Protein AF-A0A2V4AC67-F1 (afdb_monomer_lite)

pLDDT: mean 79.7, std 16.62, range [30.62, 96.62]

Organism: NCBI:txid588067

Secondary structure (DSSP, 8-state):
----------------TT---SS-SSHHHHHHH----HHHHHHHHHHHHHHHTT-GGG-TTS-PEEESHHHHHHHHHHHHHT--HHHHHHHHHHTT-TTTTHHHH-SS--EEEHHHHHHHHHHHHHHTT---TT---TTTTS-PPPHHHHTTS-TT-TT--HHHHHTTTT-------GGGB-TT--B-HHHHSS-GGGGG--SHHHHHHHHHHHTT-TTHHHHHHHHHHHT--SS-BTTB-HHHHHHHHHHHHHHHTTS-STT-HHHHHHHHHHS-------

Radius of gyration: 28.58 Å; chains: 1; bounding box: 64×51×78 Å

InterPro domains:
  IPR003482 Transcription factor WhiB [MF_01479] (127-253)
  IPR003482 Transcription factor WhiB [PTHR38839] (178-255)
  IPR034768 WhiB-like iron-sulfur binding domain [PF02467] (190-247)
  IPR034768 WhiB-like iron-sulfur binding domain [PS51674] (189-247)

Foldseek 3Di:
DDDDDPDDPPPPQPDPPPFPFPDEQACCSCVPGVGPRPNNVVLVVVLVVCVVVVNNVPRPRDQDWDFCQLLLLLLLQLVQLFDDLVVQQVQLVVVPNVCRCVSNVDPPDRIDGPSSSVSSVVVSVVPLPPHDPPGDSPPPPQPRHHSVLCVVDPSPPPPDDSVVVCVVVVVDPQPQDPVQADPVGFGNQCSRDPCVCLQQCPDVVSLVVVLVSLLPGLCLLVFLLCCLLVVPQGGHTSSDGNVRSVVLSVVLCVVCVPPDPPPDPSSVVVSCVRPNPDDDDD

Structure (mmCIF, N/CA/C/O backbone):
data_AF-A0A2V4AC67-F1
#
_entry.id   AF-A0A2V4AC67-F1
#
loop_
_atom_site.group_PDB
_atom_site.id
_atom_site.type_symbol
_atom_site.label_atom_id
_atom_site.label_alt_id
_atom_site.label_comp_id
_atom_site.label_asym_id
_atom_site.label_entity_id
_atom_site.label_seq_id
_atom_site.pdbx_PDB_ins_code
_atom_site.Cartn_x
_atom_site.Cartn_y
_atom_site.Cartn_z
_atom_site.occupancy
_atom_site.B_iso_or_equiv
_atom_site.auth_seq_id
_atom_site.auth_comp_id
_atom_site.auth_asym_id
_atom_site.auth_atom_id
_atom_site.pdbx_PDB_model_num
ATOM 1 N N . MET A 1 1 ? 15.314 -31.457 -31.762 1.00 34.91 1 MET A N 1
ATOM 2 C CA . MET A 1 1 ? 15.419 -30.616 -32.975 1.00 34.91 1 MET A CA 1
ATOM 3 C C . MET A 1 1 ? 14.463 -29.440 -32.786 1.00 34.91 1 MET A C 1
ATOM 5 O O . MET A 1 1 ? 13.266 -29.661 -32.765 1.00 34.91 1 MET A O 1
ATOM 9 N N . SER A 1 2 ? 14.957 -28.346 -32.195 1.00 34.09 2 SER A N 1
ATOM 10 C CA . SER A 1 2 ? 15.262 -27.062 -32.872 1.00 34.09 2 SER A CA 1
ATOM 11 C C . SER A 1 2 ? 13.982 -26.362 -33.367 1.00 34.09 2 SER A C 1
ATOM 13 O O . SER A 1 2 ? 13.409 -26.790 -34.357 1.00 34.09 2 SER A O 1
ATOM 15 N N . ALA A 1 3 ? 13.336 -25.518 -32.554 1.00 35.59 3 ALA A N 1
ATOM 16 C CA . ALA A 1 3 ? 13.622 -24.098 -32.275 1.00 35.59 3 ALA A CA 1
ATOM 17 C C . ALA A 1 3 ? 13.152 -23.140 -33.389 1.00 35.59 3 ALA A C 1
ATOM 19 O O . ALA A 1 3 ? 13.743 -23.080 -34.460 1.00 35.59 3 ALA A O 1
ATOM 20 N N . ALA A 1 4 ? 12.142 -22.323 -33.077 1.00 32.59 4 ALA A N 1
ATOM 21 C CA . ALA A 1 4 ? 11.875 -21.051 -33.748 1.00 32.59 4 ALA A CA 1
ATOM 22 C C . ALA A 1 4 ? 11.367 -20.043 -32.705 1.00 32.59 4 ALA A C 1
ATOM 24 O O . ALA A 1 4 ? 10.176 -19.778 -32.564 1.00 32.59 4 ALA A O 1
ATOM 25 N N . ALA A 1 5 ? 12.310 -19.527 -31.916 1.00 35.75 5 ALA A N 1
ATOM 26 C CA . ALA A 1 5 ? 12.109 -18.340 -31.102 1.00 35.75 5 ALA A CA 1
ATOM 27 C C . ALA A 1 5 ? 12.049 -17.117 -32.025 1.00 35.75 5 ALA A C 1
ATOM 29 O O . ALA A 1 5 ? 12.947 -16.905 -32.843 1.00 35.75 5 ALA A O 1
ATOM 30 N N . ALA A 1 6 ? 11.005 -16.304 -31.864 1.00 36.28 6 ALA A N 1
ATOM 31 C CA . ALA A 1 6 ? 10.869 -15.003 -32.501 1.00 36.28 6 ALA A CA 1
ATOM 32 C C . ALA A 1 6 ? 12.016 -14.085 -32.046 1.00 36.28 6 ALA A C 1
ATOM 34 O O . ALA A 1 6 ? 11.943 -13.400 -31.026 1.00 36.28 6 ALA A O 1
ATOM 35 N N . THR A 1 7 ? 13.114 -14.108 -32.798 1.00 34.38 7 THR A N 1
ATOM 36 C CA . THR A 1 7 ? 14.203 -13.147 -32.656 1.00 34.38 7 THR A CA 1
ATOM 37 C C . THR A 1 7 ? 13.683 -11.806 -33.137 1.00 34.38 7 THR A C 1
ATOM 39 O O . THR A 1 7 ? 13.429 -11.607 -34.322 1.00 34.38 7 THR A O 1
ATOM 42 N N . GLN A 1 8 ? 13.501 -10.899 -32.181 1.00 41.31 8 GLN A N 1
ATOM 43 C CA . GLN A 1 8 ? 13.316 -9.478 -32.426 1.00 41.31 8 GLN A CA 1
ATOM 44 C C . GLN A 1 8 ? 14.338 -9.022 -33.463 1.00 41.31 8 GLN A C 1
ATOM 46 O O . GLN A 1 8 ? 15.548 -9.148 -33.258 1.00 41.31 8 GLN A O 1
ATOM 51 N N . THR A 1 9 ? 13.842 -8.489 -34.570 1.00 33.09 9 THR A N 1
ATOM 52 C CA . THR A 1 9 ? 14.632 -7.857 -35.615 1.00 33.09 9 THR A CA 1
ATOM 53 C C . THR A 1 9 ? 15.401 -6.693 -34.986 1.00 33.09 9 THR A C 1
ATOM 55 O O . THR A 1 9 ? 14.893 -5.579 -34.867 1.00 33.09 9 THR A O 1
ATOM 58 N N . ARG A 1 10 ? 16.638 -6.941 -34.536 1.00 38.97 10 ARG A N 1
ATOM 59 C CA . ARG A 1 10 ? 17.634 -5.889 -34.328 1.00 38.97 10 ARG A CA 1
ATOM 60 C C . ARG A 1 10 ? 17.825 -5.254 -35.698 1.00 38.97 10 ARG A C 1
ATOM 62 O O . ARG A 1 10 ? 18.535 -5.805 -36.531 1.00 38.97 10 ARG A O 1
ATOM 69 N N . THR A 1 11 ? 17.152 -4.133 -35.946 1.00 41.84 11 THR A N 1
ATOM 70 C CA . THR A 1 11 ? 17.421 -3.270 -37.097 1.00 41.84 11 THR A CA 1
ATOM 71 C C . THR A 1 11 ? 18.922 -3.034 -37.143 1.00 41.84 11 THR A C 1
ATOM 73 O O . THR A 1 11 ? 19.478 -2.401 -36.239 1.00 41.84 11 THR A O 1
ATOM 76 N N . ALA A 1 12 ? 19.572 -3.625 -38.147 1.00 44.59 12 ALA A N 1
ATOM 77 C CA . ALA A 1 12 ? 20.982 -3.440 -38.412 1.00 44.59 12 ALA A CA 1
ATOM 78 C C . ALA A 1 12 ? 21.248 -1.935 -38.454 1.00 44.59 12 ALA A C 1
ATOM 80 O O . ALA A 1 12 ? 20.605 -1.190 -39.193 1.00 44.59 12 ALA A O 1
ATOM 81 N N . SER A 1 13 ? 22.145 -1.488 -37.581 1.00 48.41 13 SER A N 1
ATOM 82 C CA . SER A 1 13 ? 22.623 -0.121 -37.599 1.00 48.41 13 SER A CA 1
ATOM 83 C C . SER A 1 13 ? 23.291 0.116 -38.943 1.00 48.41 13 SER A C 1
ATOM 85 O O . SER A 1 13 ? 24.385 -0.392 -39.169 1.00 48.41 13 SER A O 1
ATOM 87 N N . LEU A 1 14 ? 22.640 0.890 -39.804 1.00 53.72 14 LEU A N 1
ATOM 88 C CA . LEU A 1 14 ? 23.252 1.394 -41.024 1.00 53.72 14 LEU A CA 1
ATOM 89 C C . LEU A 1 14 ? 24.517 2.196 -40.673 1.00 53.72 14 LEU A C 1
ATOM 91 O O . LEU A 1 14 ? 24.654 2.723 -39.562 1.00 53.72 14 LEU A O 1
ATOM 95 N N . ASP A 1 15 ? 25.438 2.179 -41.625 1.00 57.50 15 ASP A N 1
ATOM 96 C CA . ASP A 1 15 ? 26.824 2.635 -41.590 1.00 57.50 15 ASP A CA 1
ATOM 97 C C . ASP A 1 15 ? 27.096 3.865 -40.694 1.00 57.50 15 ASP A C 1
ATOM 99 O O . ASP A 1 15 ? 26.471 4.921 -40.821 1.00 57.50 15 ASP A O 1
ATOM 103 N N . ARG A 1 16 ? 28.037 3.709 -39.751 1.00 60.56 16 ARG A N 1
ATOM 104 C CA . ARG A 1 16 ? 28.432 4.724 -38.752 1.00 60.56 16 ARG A CA 1
ATOM 105 C C . ARG A 1 16 ? 29.783 5.376 -39.063 1.00 60.56 16 ARG A C 1
ATOM 107 O O . ARG A 1 16 ? 30.235 6.192 -38.261 1.00 60.56 16 ARG A O 1
ATOM 114 N N . GLY A 1 17 ? 30.418 5.029 -40.186 1.00 59.72 17 GLY A N 1
ATOM 115 C CA . GLY A 1 17 ? 31.826 5.328 -40.476 1.00 59.72 17 GLY A CA 1
ATOM 116 C C . GLY A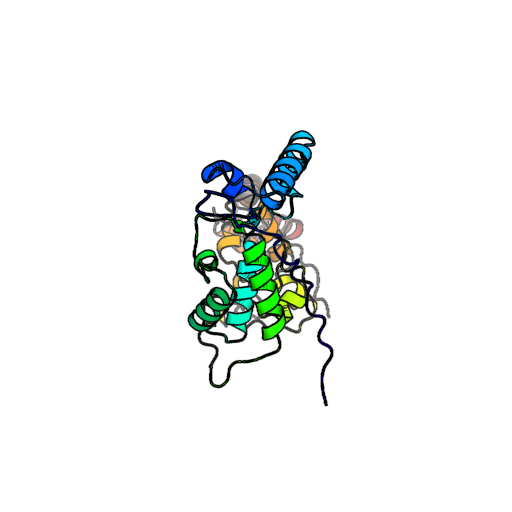 1 17 ? 32.233 6.809 -40.535 1.00 59.72 17 GLY A C 1
ATOM 117 O O . GLY A 1 17 ? 33.424 7.090 -40.547 1.00 59.72 17 GLY A O 1
ATOM 118 N N . GLY A 1 18 ? 31.287 7.757 -40.533 1.00 71.38 18 GLY A N 1
ATOM 119 C CA . GLY A 1 18 ? 31.568 9.196 -40.673 1.00 71.38 18 GLY A CA 1
ATOM 120 C C . GLY A 1 18 ? 31.098 10.104 -39.530 1.00 71.38 18 GLY A C 1
ATOM 121 O O . GLY A 1 18 ? 31.224 11.319 -39.643 1.00 71.38 18 GLY A O 1
ATOM 122 N N . CYS A 1 19 ? 30.525 9.573 -38.443 1.00 78.88 19 CYS A N 1
ATOM 123 C CA . CYS A 1 19 ? 29.973 10.415 -37.373 1.00 78.88 19 CYS A CA 1
ATOM 124 C C . CYS A 1 19 ? 31.011 10.674 -36.260 1.00 78.88 19 CYS A C 1
ATOM 126 O O . CYS A 1 19 ? 31.432 9.717 -35.613 1.00 78.88 19 CYS A O 1
ATOM 128 N N . PRO A 1 20 ? 31.381 11.935 -35.952 1.00 76.19 20 PRO A N 1
ATOM 129 C CA . PRO A 1 20 ? 32.433 12.255 -34.974 1.00 76.19 20 PRO A CA 1
ATOM 130 C C . PRO A 1 20 ? 31.987 12.141 -33.503 1.00 76.19 20 PRO A C 1
ATOM 132 O O . PRO A 1 20 ? 32.759 12.420 -32.583 1.00 76.19 20 PRO A O 1
ATOM 135 N N . ALA A 1 21 ? 30.723 11.794 -33.249 1.00 81.00 21 ALA A N 1
ATOM 136 C CA . ALA A 1 21 ? 30.164 11.766 -31.903 1.00 81.00 21 ALA A CA 1
ATOM 137 C C . ALA A 1 21 ? 30.739 10.622 -31.050 1.00 81.00 21 ALA A C 1
ATOM 139 O O . ALA A 1 21 ? 31.048 9.549 -31.538 1.00 81.00 21 ALA A O 1
ATOM 140 N N . ARG A 1 22 ? 30.826 10.811 -29.727 1.00 79.38 22 ARG A N 1
ATOM 141 C CA . ARG A 1 22 ? 31.230 9.734 -28.790 1.00 79.38 22 ARG A CA 1
ATOM 142 C C . ARG A 1 22 ? 30.086 8.781 -28.423 1.00 79.38 22 ARG A C 1
ATOM 144 O O . ARG A 1 22 ? 30.299 7.752 -27.788 1.00 79.38 22 ARG A O 1
ATOM 151 N N . ARG A 1 23 ? 28.850 9.161 -28.747 1.00 78.19 23 ARG A N 1
ATOM 152 C CA . ARG A 1 23 ? 27.628 8.370 -28.570 1.00 78.19 23 ARG A CA 1
ATOM 153 C C . ARG A 1 23 ? 26.778 8.539 -29.819 1.00 78.19 23 ARG A C 1
ATOM 155 O O . ARG A 1 23 ? 26.721 9.641 -30.353 1.00 78.19 23 ARG A O 1
ATOM 162 N N . HIS A 1 24 ? 26.079 7.483 -30.229 1.00 83.75 24 HIS A N 1
ATOM 163 C CA . HIS A 1 24 ? 25.290 7.466 -31.466 1.00 83.75 24 HIS A CA 1
ATOM 164 C C . HIS A 1 24 ? 23.876 6.915 -31.254 1.00 83.75 24 HIS A C 1
ATOM 166 O O . HIS A 1 24 ? 23.558 6.377 -30.191 1.00 83.75 24 HIS A O 1
ATOM 172 N N . GLY A 1 25 ? 23.021 7.08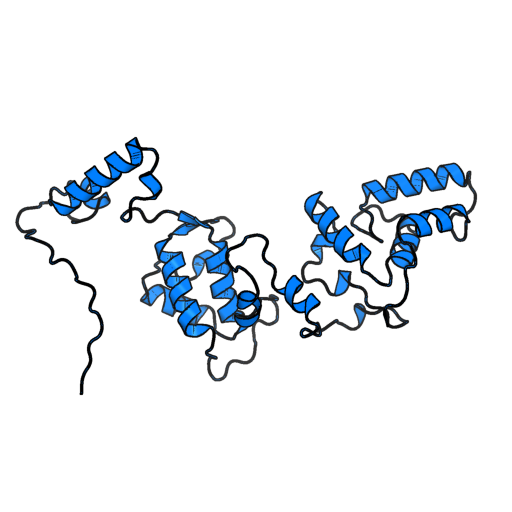9 -32.265 1.00 76.88 25 GLY A N 1
ATOM 173 C CA . GLY A 1 25 ? 21.715 6.429 -32.402 1.00 76.88 25 GLY A CA 1
ATOM 174 C C . GLY A 1 25 ? 20.640 6.710 -31.354 1.00 76.88 25 GLY A C 1
ATOM 175 O O . GLY A 1 25 ? 19.635 6.001 -31.255 1.00 76.88 25 GLY A O 1
ATOM 176 N N . THR A 1 26 ? 20.819 7.760 -30.557 1.00 79.62 26 THR A N 1
ATOM 177 C CA . THR A 1 26 ? 19.854 8.191 -29.539 1.00 79.62 26 THR A CA 1
ATOM 178 C C . THR A 1 26 ? 19.597 9.689 -29.644 1.00 79.62 26 THR A C 1
ATOM 180 O O . THR A 1 26 ? 20.443 10.447 -30.120 1.00 79.62 26 THR A O 1
ATOM 183 N N . ARG A 1 27 ? 18.445 10.150 -29.148 1.00 81.25 27 ARG A N 1
ATOM 184 C CA . ARG A 1 27 ? 18.150 11.587 -29.046 1.00 81.25 27 ARG A CA 1
ATOM 185 C C . ARG A 1 27 ? 19.209 12.323 -28.213 1.00 81.25 27 ARG A C 1
ATOM 187 O O . ARG A 1 27 ? 19.695 13.373 -28.618 1.00 81.25 27 ARG A O 1
ATOM 194 N N . SER A 1 28 ? 19.632 11.743 -27.087 1.00 80.50 28 SER A N 1
ATOM 195 C CA . SER A 1 28 ? 20.699 12.308 -26.246 1.00 80.50 28 SER A CA 1
ATOM 196 C C . SER A 1 28 ? 22.043 12.398 -26.971 1.00 80.50 28 SER A C 1
ATOM 198 O O . SER A 1 28 ? 22.773 13.364 -26.763 1.00 80.50 28 SER A O 1
ATOM 200 N N . ALA A 1 29 ? 22.369 11.432 -27.840 1.00 82.62 29 ALA A N 1
ATOM 201 C CA . ALA A 1 29 ? 23.550 11.503 -28.701 1.00 82.62 29 ALA A CA 1
ATOM 202 C C . ALA A 1 29 ? 23.513 12.731 -29.624 1.00 82.62 29 ALA A C 1
ATOM 204 O O . ALA A 1 29 ? 24.517 13.427 -29.763 1.00 82.62 29 ALA A O 1
ATOM 205 N N . ARG A 1 30 ? 22.352 13.040 -30.211 1.00 86.00 30 ARG A N 1
ATOM 206 C CA . ARG A 1 30 ? 22.185 14.228 -31.055 1.00 86.00 30 ARG A CA 1
ATOM 207 C C . ARG A 1 30 ? 22.293 15.533 -30.264 1.00 86.00 30 ARG A C 1
ATOM 209 O O . ARG A 1 30 ? 23.020 16.426 -30.683 1.00 86.00 30 ARG A O 1
ATOM 216 N N . LEU A 1 31 ? 21.630 15.616 -29.111 1.00 82.75 31 LEU A N 1
ATOM 217 C CA . LEU A 1 31 ? 21.576 16.837 -28.295 1.00 82.75 31 LEU A CA 1
ATOM 218 C C . LEU A 1 31 ? 22.901 17.183 -27.608 1.00 82.75 31 LEU A C 1
ATOM 220 O O . LEU A 1 31 ? 23.278 18.348 -27.561 1.00 82.75 31 LEU A O 1
ATOM 224 N N . HIS A 1 32 ? 23.600 16.188 -27.058 1.00 83.69 32 HIS A N 1
ATOM 225 C CA . HIS A 1 32 ? 24.761 16.434 -26.193 1.00 83.69 32 HIS A CA 1
ATOM 226 C C . HIS A 1 32 ? 26.100 16.068 -26.831 1.00 83.69 32 HIS A C 1
ATOM 228 O O . HIS A 1 32 ? 27.135 16.554 -26.388 1.00 83.69 32 HIS A O 1
ATOM 234 N N . TYR A 1 33 ? 26.097 15.217 -27.860 1.00 83.50 33 TYR A N 1
ATOM 235 C CA . TYR A 1 33 ? 27.321 14.685 -28.466 1.00 83.50 33 TYR A CA 1
ATOM 236 C C . TYR A 1 33 ? 27.435 15.005 -29.960 1.00 83.50 33 TYR A C 1
ATOM 238 O O . TYR A 1 33 ? 28.299 14.441 -30.622 1.00 83.50 33 TYR A O 1
ATOM 246 N N . ARG A 1 34 ? 26.582 15.906 -30.478 1.00 86.94 34 ARG A N 1
ATOM 247 C CA . ARG A 1 34 ? 26.549 16.346 -31.887 1.00 86.94 34 ARG A CA 1
ATOM 248 C C . ARG A 1 34 ? 26.494 15.180 -32.880 1.00 86.94 34 ARG A C 1
ATOM 250 O O . ARG A 1 34 ? 27.116 15.210 -33.932 1.00 86.94 34 ARG A O 1
ATOM 257 N N . CYS A 1 35 ? 25.755 14.127 -32.533 1.00 88.25 35 CYS A N 1
ATOM 258 C CA . CYS A 1 35 ? 25.548 13.005 -33.439 1.00 88.25 35 CYS A CA 1
ATOM 259 C C . CYS A 1 35 ? 24.675 13.418 -34.634 1.00 88.25 35 CYS A C 1
ATOM 261 O O . CYS A 1 35 ? 23.542 13.890 -34.467 1.00 88.25 35 CYS A O 1
ATOM 263 N N . GLU A 1 36 ? 25.197 13.180 -35.834 1.00 86.12 36 GLU A N 1
ATOM 264 C CA . GLU A 1 36 ? 24.535 13.450 -37.116 1.00 86.12 36 GLU A CA 1
ATOM 265 C C . GLU A 1 36 ? 24.079 12.174 -37.832 1.00 86.12 36 GLU A C 1
ATOM 267 O O . GLU A 1 36 ? 23.654 12.217 -38.982 1.00 86.12 36 GLU A O 1
ATOM 272 N N . CYS A 1 37 ? 24.111 11.024 -37.152 1.00 87.44 37 CYS A N 1
ATOM 273 C CA . CYS A 1 37 ? 23.602 9.785 -37.730 1.00 87.44 37 CYS A CA 1
ATOM 274 C C . CYS A 1 37 ? 22.097 9.917 -38.068 1.00 87.44 37 CYS A C 1
ATOM 276 O O . CYS A 1 37 ? 21.344 10.502 -37.273 1.00 87.44 37 CYS A O 1
ATOM 278 N N . PRO A 1 38 ? 21.631 9.347 -39.201 1.00 85.00 38 PRO A N 1
ATOM 279 C CA . PRO A 1 38 ? 20.236 9.452 -39.638 1.00 85.00 38 PRO A CA 1
ATOM 280 C C . PRO A 1 38 ? 19.216 9.003 -38.584 1.00 85.00 38 PRO A C 1
ATOM 282 O O . PRO A 1 38 ? 18.160 9.614 -38.428 1.00 85.00 38 PRO A O 1
ATOM 285 N N . ASP A 1 39 ? 19.553 7.977 -37.805 1.00 81.19 39 ASP A N 1
ATOM 286 C CA . ASP A 1 39 ? 18.735 7.458 -36.711 1.00 81.19 39 ASP A CA 1
ATOM 287 C C . ASP A 1 39 ? 18.597 8.462 -35.551 1.00 81.19 39 ASP A C 1
ATOM 289 O O . ASP A 1 39 ? 17.492 8.722 -35.075 1.00 81.19 39 ASP A O 1
ATOM 293 N N . ALA A 1 40 ? 19.690 9.094 -35.125 1.00 84.12 40 ALA A N 1
ATOM 294 C CA . ALA A 1 40 ? 19.687 10.111 -34.078 1.00 84.12 40 ALA A CA 1
ATOM 295 C C . ALA A 1 40 ? 18.920 11.376 -34.512 1.00 84.12 40 ALA A C 1
ATOM 297 O O . ALA A 1 40 ? 18.197 11.968 -33.704 1.00 84.12 40 ALA A O 1
ATOM 298 N N . ILE A 1 41 ? 19.025 11.759 -35.793 1.00 86.56 41 ILE A N 1
ATOM 299 C CA . ILE A 1 41 ? 18.247 12.852 -36.399 1.00 86.56 41 ILE A CA 1
ATOM 300 C C . ILE A 1 41 ? 16.754 12.517 -36.404 1.00 86.56 41 ILE A C 1
ATOM 302 O O . ILE A 1 41 ? 15.948 13.319 -35.925 1.00 86.56 41 ILE A O 1
ATOM 306 N N . ALA A 1 42 ? 16.380 11.334 -36.898 1.00 86.50 42 ALA A N 1
ATOM 307 C CA . ALA A 1 42 ? 14.989 10.892 -36.962 1.00 86.50 42 ALA A CA 1
ATOM 308 C C . ALA A 1 42 ? 14.333 10.853 -35.572 1.00 86.50 42 ALA A C 1
ATOM 310 O O . ALA A 1 42 ? 13.206 11.328 -35.406 1.00 86.50 42 ALA A O 1
ATOM 311 N N . LYS A 1 43 ? 15.059 10.365 -34.557 1.00 84.81 43 LYS A N 1
ATOM 312 C CA . LYS A 1 43 ? 14.604 10.352 -33.159 1.00 84.81 43 LYS A CA 1
ATOM 313 C C . LYS A 1 43 ? 14.405 11.759 -32.588 1.00 84.81 43 LYS A C 1
ATOM 315 O O . LYS A 1 43 ? 13.377 12.007 -31.966 1.00 84.81 43 LYS A O 1
ATOM 320 N N . SER A 1 44 ? 15.327 12.698 -32.835 1.00 86.75 44 SER A N 1
ATOM 321 C CA . SER A 1 44 ? 15.171 14.099 -32.387 1.00 86.75 44 SER A CA 1
ATOM 322 C C . SER A 1 44 ? 13.967 14.780 -33.039 1.00 86.75 44 SER A C 1
ATOM 324 O O . SER A 1 44 ? 13.146 15.366 -32.342 1.00 86.75 44 SER A O 1
ATOM 326 N N . ARG A 1 45 ? 13.786 14.616 -34.357 1.00 90.94 45 ARG A N 1
ATOM 327 C CA . ARG A 1 45 ? 12.633 15.183 -35.078 1.00 90.94 45 ARG A CA 1
ATOM 328 C C . ARG A 1 45 ? 11.301 14.582 -34.633 1.00 90.94 45 ARG A C 1
ATOM 330 O O . ARG A 1 45 ? 10.281 15.267 -34.626 1.00 90.94 45 ARG A O 1
ATOM 337 N N . ARG A 1 46 ? 11.262 13.283 -34.312 1.00 88.00 46 ARG A N 1
ATOM 338 C CA . ARG A 1 46 ? 10.054 12.646 -33.763 1.00 88.00 46 ARG A CA 1
ATOM 339 C C . ARG A 1 46 ? 9.697 13.252 -32.409 1.00 88.00 46 ARG A C 1
ATOM 341 O O . ARG A 1 46 ? 8.538 13.608 -32.216 1.00 88.00 46 ARG A O 1
ATOM 348 N N . TYR A 1 47 ? 10.689 13.417 -31.540 1.00 83.56 47 TYR A N 1
ATOM 349 C CA . TYR A 1 47 ? 10.511 14.061 -30.247 1.00 83.56 47 TYR A CA 1
ATOM 350 C C . TYR A 1 47 ? 9.958 15.479 -30.382 1.00 83.56 47 TYR A C 1
ATOM 352 O O . TYR A 1 47 ? 8.929 15.789 -29.795 1.00 83.56 47 TYR A O 1
ATOM 360 N N . GLU A 1 48 ? 10.598 16.314 -31.202 1.00 87.44 48 GLU A N 1
ATOM 361 C CA . GLU A 1 48 ? 10.185 17.705 -31.432 1.00 87.44 48 GLU A CA 1
ATOM 362 C C . GLU A 1 48 ? 8.730 17.788 -31.923 1.00 87.44 48 GLU A C 1
ATOM 364 O O . GLU A 1 48 ? 7.955 18.597 -31.420 1.00 87.44 48 GLU A O 1
ATOM 369 N N . ARG A 1 49 ? 8.319 16.891 -32.835 1.00 92.06 49 ARG A N 1
ATOM 370 C CA . ARG A 1 49 ? 6.920 16.795 -33.292 1.00 92.06 49 ARG A CA 1
ATOM 371 C C . ARG A 1 49 ? 5.949 16.390 -32.182 1.00 92.06 49 ARG A C 1
ATOM 373 O O . ARG A 1 49 ? 4.843 16.921 -32.124 1.00 92.06 49 ARG A O 1
ATOM 380 N N . LEU A 1 50 ? 6.320 15.427 -31.339 1.00 83.81 50 LEU A N 1
ATOM 381 C CA . LEU A 1 50 ? 5.467 14.963 -30.243 1.00 83.81 50 LEU A CA 1
ATOM 382 C C . LEU A 1 50 ? 5.335 16.023 -29.148 1.00 83.81 50 LEU A C 1
ATOM 384 O O . LEU A 1 50 ? 4.226 16.254 -28.677 1.00 83.81 50 LEU A O 1
ATOM 388 N N . GLU A 1 51 ? 6.423 16.698 -28.784 1.00 80.75 51 GLU A N 1
ATOM 389 C CA . GLU A 1 51 ? 6.413 17.823 -27.841 1.00 80.75 51 GLU A CA 1
ATOM 390 C C . GLU A 1 51 ? 5.586 19.001 -28.350 1.00 80.75 51 GLU A C 1
ATOM 392 O O . GLU A 1 51 ? 4.743 19.501 -27.612 1.00 80.75 51 GLU A O 1
ATOM 397 N N . ALA A 1 52 ? 5.739 19.393 -29.620 1.00 87.62 52 ALA A N 1
ATOM 398 C CA . ALA A 1 52 ? 4.927 20.455 -30.221 1.00 87.62 52 ALA A CA 1
ATOM 399 C C . ALA A 1 52 ? 3.419 20.140 -30.178 1.00 87.62 52 ALA A C 1
ATOM 401 O O . ALA A 1 52 ? 2.593 21.045 -30.125 1.00 87.62 52 ALA A O 1
ATOM 402 N N . ALA A 1 53 ? 3.058 18.854 -30.156 1.00 90.38 53 ALA A N 1
ATOM 403 C CA . ALA A 1 53 ? 1.686 18.383 -30.003 1.00 90.38 53 ALA A CA 1
ATOM 404 C C . ALA A 1 53 ? 1.264 18.133 -28.536 1.00 90.38 53 ALA A C 1
ATOM 406 O O . ALA A 1 53 ? 0.213 17.535 -28.314 1.00 90.38 53 ALA A O 1
ATOM 407 N N . GLY A 1 54 ? 2.082 18.490 -27.535 1.00 82.06 54 GLY A N 1
ATOM 408 C CA . GLY A 1 54 ? 1.827 18.205 -26.112 1.00 82.06 54 GLY A CA 1
ATOM 409 C C . GLY A 1 54 ? 1.878 16.713 -25.740 1.00 82.06 54 GLY A C 1
ATOM 410 O O . GLY A 1 54 ? 1.455 16.307 -24.658 1.00 82.06 54 GLY A O 1
ATOM 411 N N . ARG A 1 55 ? 2.391 15.866 -26.637 1.00 82.50 55 ARG A N 1
ATOM 412 C CA . ARG A 1 55 ? 2.424 14.397 -26.545 1.00 82.50 55 ARG A CA 1
ATOM 413 C C . ARG A 1 55 ? 3.839 13.840 -26.401 1.00 82.50 55 ARG A C 1
ATOM 415 O O . ARG A 1 55 ? 4.065 12.669 -26.689 1.00 82.50 55 ARG A O 1
ATOM 422 N N . GLY A 1 56 ? 4.794 14.642 -25.932 1.00 72.75 56 GLY A N 1
ATOM 423 C CA . GLY A 1 56 ? 6.188 14.221 -25.742 1.00 72.75 56 GLY A CA 1
ATOM 424 C C . GLY A 1 56 ? 6.350 12.948 -24.901 1.00 72.75 56 GLY A C 1
ATOM 425 O O . GLY A 1 56 ? 7.204 12.116 -25.189 1.00 72.75 56 GLY A O 1
ATOM 426 N N . HIS A 1 57 ? 5.453 12.724 -23.934 1.00 69.62 57 HIS A N 1
ATOM 427 C CA . HIS A 1 57 ? 5.402 11.511 -23.108 1.00 69.62 57 HIS A CA 1
ATOM 428 C C . HIS A 1 57 ? 5.137 10.208 -23.891 1.00 69.62 57 HIS A C 1
ATOM 430 O O . HIS A 1 57 ? 5.415 9.130 -23.368 1.00 69.62 57 HIS A O 1
ATOM 436 N N . LEU A 1 58 ? 4.609 10.293 -25.119 1.00 72.38 58 LEU A N 1
ATOM 437 C CA . LEU A 1 58 ? 4.395 9.152 -26.015 1.00 72.38 58 LEU A CA 1
ATOM 438 C C . LEU A 1 58 ? 5.635 8.806 -26.847 1.00 72.38 58 LEU A C 1
ATOM 440 O O . LEU A 1 58 ? 5.598 7.826 -27.589 1.00 72.38 58 LEU A O 1
ATOM 444 N N . ASP A 1 59 ? 6.720 9.587 -26.770 1.00 74.69 59 ASP A N 1
ATOM 445 C CA . ASP A 1 59 ? 7.944 9.254 -27.493 1.00 74.69 59 ASP A CA 1
ATOM 446 C C . ASP A 1 59 ? 8.565 7.970 -26.908 1.00 74.69 59 ASP A C 1
ATOM 448 O O . ASP A 1 59 ? 8.986 7.969 -25.748 1.00 74.69 59 ASP A O 1
ATOM 452 N N . PRO A 1 60 ? 8.675 6.879 -27.690 1.00 67.44 60 PRO A N 1
ATOM 453 C CA . PRO A 1 60 ? 9.174 5.602 -27.190 1.00 67.44 60 PRO A CA 1
ATOM 454 C C . PRO A 1 60 ? 10.676 5.609 -26.856 1.00 67.44 60 PRO A C 1
ATOM 456 O O . PRO A 1 60 ? 11.144 4.678 -26.206 1.00 67.44 60 PRO A O 1
ATOM 459 N N . ASP A 1 61 ? 11.437 6.629 -27.277 1.00 69.38 61 ASP A N 1
ATOM 460 C CA . ASP A 1 61 ? 12.843 6.813 -26.886 1.00 69.38 61 ASP A CA 1
ATOM 461 C C . ASP A 1 61 ? 13.000 7.637 -25.592 1.00 69.38 61 ASP A C 1
ATOM 463 O O . ASP A 1 61 ? 14.111 7.724 -25.057 1.00 69.38 61 ASP A O 1
ATOM 467 N N . ILE A 1 62 ? 11.926 8.238 -25.062 1.00 67.12 62 ILE A N 1
ATOM 468 C CA . ILE A 1 62 ? 11.950 8.837 -23.726 1.00 67.12 62 ILE A CA 1
ATOM 469 C C . ILE A 1 62 ? 11.518 7.794 -22.713 1.00 67.12 62 ILE A C 1
ATOM 471 O O . ILE A 1 62 ? 10.353 7.412 -22.618 1.00 67.12 62 ILE A O 1
ATOM 475 N N . ASP A 1 63 ? 12.462 7.414 -21.866 1.00 68.50 63 ASP A N 1
ATOM 476 C CA . ASP A 1 63 ? 12.159 6.654 -20.666 1.00 68.50 63 ASP A CA 1
ATOM 477 C C . ASP A 1 63 ? 11.498 7.573 -19.626 1.00 68.50 63 ASP A C 1
ATOM 479 O O . ASP A 1 63 ? 12.157 8.194 -18.783 1.00 68.50 63 ASP A O 1
ATOM 483 N N . HIS A 1 64 ? 10.181 7.747 -19.743 1.00 76.44 64 HIS A N 1
ATOM 484 C CA . HIS A 1 64 ? 9.430 8.600 -18.834 1.00 76.44 64 HIS A CA 1
ATOM 485 C C . HIS A 1 64 ? 9.341 7.972 -17.441 1.00 76.44 64 HIS A C 1
ATOM 487 O O . HIS A 1 64 ? 9.444 6.762 -17.241 1.00 76.44 64 HIS A O 1
ATOM 493 N N . ARG A 1 65 ? 9.167 8.826 -16.431 1.00 82.12 65 ARG A N 1
ATOM 494 C CA . ARG A 1 65 ? 9.121 8.393 -15.035 1.00 82.12 65 ARG A CA 1
ATOM 495 C C . ARG A 1 65 ? 7.693 8.059 -14.611 1.00 82.12 65 ARG A C 1
ATOM 497 O O . ARG A 1 65 ? 6.852 8.956 -14.567 1.00 82.12 65 ARG A O 1
ATOM 504 N N . VAL A 1 66 ? 7.459 6.811 -14.217 1.00 84.88 66 VAL A N 1
ATOM 505 C CA . VAL A 1 66 ? 6.177 6.289 -13.712 1.00 84.88 66 VAL A CA 1
ATOM 506 C C . VAL A 1 66 ? 6.171 6.200 -12.185 1.00 84.88 66 VAL A C 1
ATOM 508 O O . VAL A 1 66 ? 7.223 6.271 -11.543 1.00 84.88 66 VAL A O 1
ATOM 511 N N . ASN A 1 67 ? 4.987 6.075 -11.577 1.00 85.69 67 ASN A N 1
ATOM 512 C CA . ASN A 1 67 ? 4.867 5.868 -10.133 1.00 85.69 67 ASN A CA 1
ATOM 513 C C . ASN A 1 67 ? 5.609 4.583 -9.723 1.00 85.69 67 ASN A C 1
ATOM 515 O O . ASN A 1 67 ? 5.449 3.542 -10.349 1.00 85.69 67 ASN A O 1
ATOM 519 N N . ARG A 1 68 ? 6.430 4.649 -8.668 1.00 91.88 68 ARG A N 1
ATOM 520 C CA . ARG A 1 68 ? 7.198 3.485 -8.198 1.00 91.88 68 ARG A CA 1
ATOM 521 C C . ARG A 1 68 ? 6.367 2.441 -7.453 1.00 91.88 68 ARG A C 1
ATOM 523 O O . ARG A 1 68 ? 6.897 1.375 -7.157 1.00 91.88 68 ARG A O 1
ATOM 530 N N . LEU A 1 69 ? 5.134 2.774 -7.064 1.00 90.31 69 LEU A N 1
ATOM 531 C CA . LEU A 1 69 ? 4.320 1.970 -6.152 1.00 90.31 69 LEU A CA 1
ATOM 532 C C . LEU A 1 69 ? 4.168 0.522 -6.630 1.00 90.31 69 LEU A C 1
ATOM 534 O O . LEU A 1 69 ? 4.448 -0.394 -5.860 1.00 90.31 69 LEU A O 1
ATOM 538 N N . GLY A 1 70 ? 3.832 0.334 -7.905 1.00 90.38 70 GLY A N 1
ATOM 539 C CA . GLY A 1 70 ? 3.723 -0.979 -8.533 1.00 90.38 70 GLY A CA 1
ATOM 540 C C . GLY A 1 70 ? 5.000 -1.807 -8.445 1.00 90.38 70 GLY A C 1
ATOM 541 O O . GLY A 1 70 ? 4.977 -2.963 -8.024 1.00 90.38 70 GLY A O 1
ATOM 542 N N . SER A 1 71 ? 6.145 -1.204 -8.780 1.00 94.81 71 SER A N 1
ATOM 543 C CA . SER A 1 71 ? 7.450 -1.873 -8.697 1.00 94.81 71 SER A CA 1
ATOM 544 C C . SER A 1 71 ? 7.821 -2.227 -7.256 1.00 94.81 71 SER A C 1
ATOM 546 O O . SER A 1 71 ? 8.348 -3.304 -6.995 1.00 94.81 71 SER A O 1
ATOM 548 N N . VAL A 1 72 ? 7.526 -1.334 -6.305 1.00 92.69 72 VAL A N 1
ATOM 549 C CA . VAL A 1 72 ? 7.739 -1.579 -4.872 1.00 92.69 72 VAL A CA 1
ATOM 550 C C . VAL A 1 72 ? 6.898 -2.763 -4.400 1.00 92.69 72 VAL A C 1
ATOM 552 O O . VAL A 1 72 ? 7.435 -3.650 -3.743 1.00 92.69 72 VAL A O 1
ATOM 555 N N . ARG A 1 73 ? 5.604 -2.801 -4.738 1.00 93.00 73 ARG A N 1
ATOM 556 C CA . ARG A 1 73 ? 4.688 -3.880 -4.340 1.00 93.00 73 ARG A CA 1
ATOM 557 C C . ARG A 1 73 ? 5.111 -5.233 -4.911 1.00 93.00 73 ARG A C 1
ATOM 559 O O . ARG A 1 73 ? 5.225 -6.177 -4.141 1.00 93.00 73 ARG A O 1
ATOM 566 N N . ARG A 1 74 ? 5.457 -5.303 -6.201 1.00 95.31 74 ARG A N 1
ATOM 567 C CA . ARG A 1 74 ? 5.943 -6.532 -6.859 1.00 95.31 74 ARG A CA 1
ATOM 568 C C . ARG A 1 74 ? 7.192 -7.107 -6.188 1.00 95.31 74 ARG A C 1
ATOM 570 O O . ARG A 1 74 ? 7.216 -8.281 -5.838 1.00 95.31 74 ARG A O 1
ATOM 577 N N . VAL A 1 75 ? 8.211 -6.279 -5.934 1.00 94.19 75 VAL A N 1
ATOM 578 C CA . VAL A 1 75 ? 9.435 -6.736 -5.243 1.00 94.19 75 VAL A CA 1
ATOM 579 C C . VAL A 1 75 ? 9.123 -7.195 -3.818 1.00 94.19 75 VAL A C 1
ATOM 581 O O . VAL A 1 75 ? 9.597 -8.245 -3.393 1.00 94.19 75 VAL A O 1
ATOM 584 N N . ARG A 1 76 ? 8.286 -6.452 -3.083 1.00 91.88 76 ARG A N 1
ATOM 585 C CA . ARG A 1 76 ? 7.843 -6.853 -1.739 1.00 91.88 76 ARG A CA 1
ATOM 586 C C . ARG A 1 76 ? 7.090 -8.180 -1.743 1.00 91.88 76 ARG A C 1
ATOM 588 O O . ARG A 1 76 ? 7.279 -8.972 -0.826 1.00 91.88 76 ARG A O 1
ATOM 595 N N . ALA A 1 77 ? 6.287 -8.433 -2.770 1.00 91.38 77 ALA A N 1
ATOM 596 C CA . ALA A 1 77 ? 5.542 -9.672 -2.908 1.00 91.38 77 ALA A CA 1
ATOM 597 C C . ALA A 1 77 ? 6.456 -10.880 -3.132 1.00 91.38 77 ALA A C 1
ATOM 599 O O . ALA A 1 77 ? 6.302 -11.898 -2.459 1.00 91.38 77 ALA A O 1
ATOM 600 N N . LEU A 1 78 ? 7.487 -10.746 -3.970 1.00 91.81 78 LEU A N 1
ATOM 601 C CA . LEU A 1 78 ? 8.517 -11.783 -4.103 1.00 91.81 78 LEU A CA 1
ATOM 602 C C . LEU A 1 78 ? 9.247 -12.029 -2.773 1.00 91.81 78 LEU A C 1
ATOM 604 O O . LEU A 1 78 ? 9.473 -13.174 -2.382 1.00 91.81 78 LEU A O 1
ATOM 608 N N . CYS A 1 79 ? 9.542 -10.973 -2.016 1.00 88.38 79 CYS A N 1
ATOM 609 C CA . CYS A 1 79 ? 10.121 -11.124 -0.682 1.00 88.38 79 CYS A CA 1
ATOM 610 C C . CYS A 1 79 ? 9.180 -11.835 0.305 1.00 88.38 79 CYS A C 1
ATOM 612 O O . CYS A 1 79 ? 9.641 -12.637 1.117 1.00 88.38 79 CYS A O 1
ATOM 614 N N . ALA A 1 80 ? 7.868 -11.584 0.231 1.00 85.19 80 ALA A N 1
ATOM 615 C CA . ALA A 1 80 ? 6.865 -12.290 1.029 1.00 85.19 80 ALA A CA 1
ATOM 616 C C . ALA A 1 80 ? 6.780 -13.785 0.665 1.00 85.19 80 ALA A C 1
ATOM 618 O O . ALA A 1 80 ? 6.550 -14.623 1.542 1.00 85.19 80 ALA A O 1
ATOM 619 N N . LEU A 1 81 ? 7.028 -14.124 -0.606 1.00 84.31 81 LEU A N 1
ATOM 620 C CA . LEU A 1 81 ? 7.112 -15.500 -1.103 1.00 84.31 81 LEU A CA 1
ATOM 621 C C . LEU A 1 81 ? 8.398 -16.224 -0.658 1.00 84.31 81 LEU A C 1
ATOM 623 O O . LEU A 1 81 ? 8.410 -17.452 -0.575 1.00 84.31 81 LEU A O 1
ATOM 627 N N . GLY A 1 82 ? 9.447 -15.472 -0.307 1.00 84.50 82 GLY A N 1
ATOM 628 C CA . GLY A 1 82 ? 10.683 -15.986 0.292 1.00 84.50 82 GLY A CA 1
ATOM 629 C C . GLY A 1 82 ? 11.975 -15.554 -0.400 1.00 84.50 82 GLY A C 1
ATOM 630 O O . GLY A 1 82 ? 13.045 -15.941 0.064 1.00 84.50 82 GLY A O 1
ATOM 631 N N . PHE A 1 83 ? 11.912 -14.765 -1.475 1.00 87.69 83 PHE A N 1
ATOM 632 C CA . PHE A 1 83 ? 13.111 -14.303 -2.176 1.00 87.69 83 PHE A CA 1
ATOM 633 C C . PHE A 1 83 ? 13.872 -13.252 -1.347 1.00 87.69 83 PHE A C 1
ATOM 635 O O . PHE A 1 83 ? 13.284 -12.246 -0.940 1.00 87.69 83 PHE A O 1
ATOM 642 N N . PRO A 1 84 ? 15.172 -13.437 -1.066 1.00 87.81 84 PRO A N 1
ATOM 643 C CA . PRO A 1 84 ? 15.956 -12.437 -0.359 1.00 87.81 84 PRO A CA 1
ATOM 644 C C . PRO A 1 84 ? 16.180 -11.200 -1.238 1.00 87.81 84 PRO A C 1
ATOM 646 O O . PRO A 1 84 ? 16.476 -11.297 -2.427 1.00 87.81 84 PRO A O 1
ATOM 649 N N . VAL A 1 85 ? 16.110 -10.011 -0.632 1.00 89.00 85 VAL A N 1
ATOM 650 C CA . VAL A 1 85 ? 16.268 -8.736 -1.358 1.00 89.00 85 VAL A CA 1
ATOM 651 C C . VAL A 1 85 ? 17.599 -8.657 -2.111 1.00 89.00 85 VAL A C 1
ATOM 653 O O . VAL A 1 85 ? 17.644 -8.107 -3.206 1.00 89.00 85 VAL A O 1
ATOM 656 N N . ALA A 1 86 ? 18.675 -9.204 -1.540 1.00 90.12 86 ALA A N 1
ATOM 657 C CA . ALA A 1 86 ? 19.991 -9.207 -2.172 1.00 90.12 86 ALA A CA 1
ATOM 658 C C . ALA A 1 86 ? 20.001 -9.987 -3.498 1.00 90.12 86 ALA A C 1
ATOM 660 O O . ALA A 1 86 ? 20.606 -9.537 -4.463 1.00 90.12 86 ALA A O 1
ATOM 661 N N . GLU A 1 87 ? 19.290 -11.114 -3.569 1.00 91.69 87 GLU A N 1
ATOM 662 C CA . GLU A 1 87 ? 19.172 -11.911 -4.794 1.00 91.69 87 GLU A CA 1
ATOM 663 C C . GLU A 1 87 ? 18.353 -11.166 -5.852 1.00 91.69 87 GLU A C 1
ATOM 665 O O . GLU A 1 87 ? 18.780 -11.048 -6.999 1.00 91.69 87 GLU A O 1
ATOM 670 N N . LEU A 1 88 ? 17.232 -10.558 -5.449 1.00 93.81 88 LEU A N 1
ATOM 671 C CA . LEU A 1 88 ? 16.427 -9.725 -6.345 1.00 93.81 88 LEU A CA 1
ATOM 672 C C . LEU A 1 88 ? 17.203 -8.496 -6.851 1.00 93.81 88 LEU A C 1
ATOM 674 O O . LEU A 1 88 ? 17.017 -8.085 -7.995 1.00 93.81 88 LEU A O 1
ATOM 678 N N . ASP A 1 89 ? 18.082 -7.905 -6.035 1.00 95.00 89 ASP A N 1
ATOM 679 C CA . ASP A 1 89 ? 18.960 -6.805 -6.457 1.00 95.00 89 ASP A CA 1
ATOM 680 C C . ASP A 1 89 ? 19.934 -7.240 -7.552 1.00 95.00 89 ASP A C 1
ATOM 682 O O . ASP A 1 89 ? 20.068 -6.534 -8.554 1.00 95.00 89 ASP A O 1
ATOM 686 N N . VAL A 1 90 ? 20.560 -8.409 -7.395 1.00 94.94 90 VAL A N 1
ATOM 687 C CA . VAL A 1 90 ? 21.450 -8.990 -8.410 1.00 94.94 90 VAL A CA 1
ATOM 688 C C . VAL A 1 90 ? 20.683 -9.248 -9.706 1.00 94.94 90 VAL A C 1
ATOM 690 O O . VAL A 1 90 ? 21.063 -8.703 -10.743 1.00 94.94 90 VAL A O 1
ATOM 693 N N . MET A 1 91 ? 19.551 -9.957 -9.641 1.00 95.62 91 MET A N 1
ATOM 694 C CA . MET A 1 91 ? 18.722 -10.262 -10.816 1.00 95.62 91 MET A CA 1
ATOM 695 C C . MET A 1 91 ? 18.288 -8.993 -11.563 1.00 95.62 91 MET A C 1
ATOM 697 O O . MET A 1 91 ? 18.392 -8.906 -12.786 1.00 95.62 91 MET A O 1
ATOM 701 N N . LEU A 1 92 ? 17.837 -7.959 -10.845 1.00 96.62 92 LEU A N 1
ATOM 702 C CA . LEU A 1 92 ? 17.428 -6.698 -11.470 1.00 96.62 92 LEU A CA 1
ATOM 703 C C . LEU A 1 92 ? 18.601 -5.971 -12.140 1.00 96.62 92 LEU A C 1
ATOM 705 O O . LEU A 1 92 ? 18.423 -5.383 -13.210 1.00 96.62 92 LEU A O 1
ATOM 709 N N . ARG A 1 93 ? 19.795 -5.994 -11.537 1.00 95.00 93 ARG A N 1
ATOM 710 C CA . ARG A 1 93 ? 20.998 -5.394 -12.133 1.00 95.00 93 ARG A CA 1
ATOM 711 C C . ARG A 1 93 ? 21.430 -6.124 -13.398 1.00 95.00 93 ARG A C 1
ATOM 713 O O . ARG A 1 93 ? 21.752 -5.453 -14.377 1.00 95.00 93 ARG A O 1
ATOM 720 N N . GLU A 1 94 ? 21.391 -7.454 -13.396 1.00 94.81 94 GLU A N 1
ATOM 721 C CA . GLU A 1 94 ? 21.686 -8.290 -14.568 1.00 94.81 94 GLU A CA 1
ATOM 722 C C . GLU A 1 94 ? 20.703 -8.027 -15.715 1.00 94.81 94 GLU A C 1
ATOM 724 O O . GLU A 1 94 ? 21.106 -7.924 -16.873 1.00 94.81 94 GLU A O 1
ATOM 729 N N . LEU A 1 95 ? 19.430 -7.783 -15.392 1.00 92.94 95 LEU A N 1
ATOM 730 C CA . LEU A 1 95 ? 18.401 -7.365 -16.349 1.00 92.94 95 LEU A CA 1
ATOM 731 C C . LEU A 1 95 ? 18.500 -5.879 -16.764 1.00 92.94 95 LEU A C 1
ATOM 733 O O . LEU A 1 95 ? 17.636 -5.367 -17.479 1.00 92.94 95 LEU A O 1
ATOM 737 N N . GLY A 1 96 ? 19.547 -5.162 -16.342 1.00 88.38 96 GLY A N 1
ATOM 738 C CA . GLY A 1 96 ? 19.859 -3.803 -16.793 1.00 88.38 96 GLY A CA 1
ATOM 739 C C . GLY A 1 96 ? 19.318 -2.668 -15.915 1.00 88.38 96 GLY A C 1
ATOM 740 O O . GLY A 1 96 ? 19.493 -1.491 -16.254 1.00 88.38 96 GLY A O 1
ATOM 741 N N . VAL A 1 97 ? 18.710 -2.963 -14.761 1.00 91.81 97 VAL A N 1
ATOM 742 C CA . VAL A 1 97 ? 18.278 -1.940 -13.796 1.00 91.81 97 VAL A CA 1
ATOM 743 C C . VAL A 1 97 ? 19.479 -1.470 -12.976 1.00 91.81 97 VAL A C 1
ATOM 745 O O . VAL A 1 97 ? 19.810 -2.018 -11.929 1.00 91.81 97 VAL A O 1
ATOM 748 N N . LYS A 1 98 ? 20.121 -0.383 -13.416 1.00 87.06 98 LYS A N 1
ATOM 749 C CA . LYS A 1 98 ? 21.332 0.166 -12.765 1.00 87.06 98 LYS A CA 1
ATOM 750 C C . LYS A 1 98 ? 21.159 0.494 -11.280 1.00 87.06 98 LYS A C 1
ATOM 752 O O . LYS A 1 98 ? 22.115 0.414 -10.514 1.00 87.06 98 LYS A O 1
ATOM 757 N N . SER A 1 99 ? 19.957 0.904 -10.878 1.00 86.50 99 SER A N 1
ATOM 758 C CA . SER A 1 99 ? 19.650 1.223 -9.482 1.00 86.50 99 SER A CA 1
ATOM 759 C C . SER A 1 99 ? 19.336 -0.001 -8.622 1.00 86.50 99 SER A C 1
ATOM 761 O O . SER A 1 99 ? 19.125 0.181 -7.423 1.00 86.50 99 SER A O 1
ATOM 763 N N . GLY A 1 100 ? 19.237 -1.196 -9.215 1.00 92.00 100 GLY A N 1
ATOM 764 C CA . GLY A 1 100 ? 18.757 -2.401 -8.544 1.00 92.00 100 GLY A CA 1
ATOM 765 C C . GLY A 1 100 ? 17.461 -2.140 -7.770 1.00 92.00 100 GLY A C 1
ATOM 766 O O . GLY A 1 100 ? 16.570 -1.440 -8.266 1.00 92.00 100 GLY A O 1
ATOM 767 N N . VAL A 1 101 ? 17.394 -2.602 -6.520 1.00 91.88 101 VAL A N 1
ATOM 768 C CA . VAL A 1 101 ? 16.244 -2.412 -5.611 1.00 91.88 101 VAL A CA 1
ATOM 769 C C . VAL A 1 101 ? 16.251 -1.082 -4.853 1.00 91.88 101 VAL A C 1
ATOM 771 O O . VAL A 1 101 ? 15.417 -0.876 -3.976 1.00 91.88 101 VAL A O 1
ATOM 774 N N . HIS A 1 102 ? 17.136 -0.124 -5.151 1.00 88.81 102 HIS A N 1
ATOM 775 C CA . HIS A 1 102 ? 17.227 1.128 -4.377 1.00 88.81 102 HIS A CA 1
ATOM 776 C C . HIS A 1 102 ? 15.890 1.902 -4.306 1.00 88.81 102 HIS A C 1
ATOM 778 O O . HIS A 1 102 ? 15.615 2.631 -3.345 1.00 88.81 102 HIS A O 1
ATOM 784 N N . PHE A 1 103 ? 15.015 1.743 -5.307 1.00 89.00 103 PHE A N 1
ATOM 785 C CA . PHE A 1 103 ? 13.671 2.333 -5.310 1.00 89.00 103 PHE A CA 1
ATOM 786 C C . PHE A 1 103 ? 12.746 1.785 -4.206 1.00 89.00 103 PHE A C 1
ATOM 788 O O . PHE A 1 103 ? 11.773 2.457 -3.859 1.00 89.00 103 PHE A O 1
ATOM 795 N N . LEU A 1 104 ? 13.046 0.614 -3.634 1.00 86.62 104 LEU A N 1
ATOM 796 C CA . LEU A 1 104 ? 12.317 0.001 -2.522 1.00 86.62 104 LEU A CA 1
ATOM 797 C C . LEU A 1 104 ? 12.432 0.850 -1.249 1.00 86.62 104 LEU A C 1
ATOM 799 O O . LEU A 1 104 ? 11.427 1.153 -0.605 1.00 86.62 104 LEU A O 1
ATOM 803 N N . TYR A 1 105 ? 13.646 1.313 -0.947 1.00 83.56 105 TYR A N 1
ATOM 804 C CA . TYR A 1 105 ? 13.989 1.999 0.306 1.00 83.56 105 TYR A CA 1
ATOM 805 C C . TYR A 1 105 ? 13.965 3.527 0.215 1.00 83.56 105 TYR A C 1
ATOM 807 O O . TYR A 1 105 ? 13.974 4.230 1.225 1.00 83.56 105 TYR A O 1
ATOM 815 N N . SER A 1 106 ? 13.914 4.070 -1.001 1.00 80.19 106 SER A N 1
ATOM 816 C CA . SER A 1 106 ? 13.968 5.514 -1.225 1.00 80.19 106 SER A CA 1
ATOM 817 C C . SER A 1 106 ? 12.720 6.227 -0.682 1.00 80.19 106 SER A C 1
ATOM 819 O O . SER A 1 106 ? 11.663 6.186 -1.311 1.00 80.19 106 SER A O 1
ATOM 821 N N . ARG A 1 107 ? 12.841 6.955 0.439 1.00 72.06 107 ARG A N 1
ATOM 822 C CA . ARG A 1 107 ? 11.737 7.763 1.003 1.00 72.06 107 ARG A CA 1
ATOM 823 C C . ARG A 1 107 ? 11.370 8.984 0.143 1.00 72.06 107 ARG A C 1
ATOM 825 O O . ARG A 1 107 ? 10.194 9.311 0.035 1.00 72.06 107 ARG A O 1
ATOM 832 N N . GLY A 1 108 ? 12.344 9.607 -0.529 1.00 69.31 108 GLY A N 1
ATOM 833 C CA . GLY A 1 108 ? 12.123 10.815 -1.345 1.00 69.31 108 GLY A CA 1
ATOM 834 C C . GLY A 1 108 ? 11.815 10.575 -2.830 1.00 69.31 108 GLY A C 1
ATOM 835 O O . GLY A 1 108 ? 11.229 11.427 -3.493 1.00 69.31 108 GLY A O 1
ATOM 836 N N . ARG A 1 109 ? 12.175 9.413 -3.391 1.00 75.19 109 ARG A N 1
ATOM 837 C CA . ARG A 1 109 ? 11.967 9.140 -4.824 1.00 75.19 109 ARG A CA 1
ATOM 838 C C . ARG A 1 109 ? 10.603 8.499 -5.026 1.00 75.19 109 ARG A C 1
ATOM 840 O O . ARG A 1 109 ? 10.435 7.332 -4.716 1.00 75.19 109 ARG A O 1
ATOM 847 N N . ARG A 1 110 ? 9.623 9.237 -5.554 1.00 82.12 110 ARG A N 1
ATOM 848 C CA . ARG A 1 110 ? 8.263 8.714 -5.822 1.00 82.12 110 ARG A CA 1
ATOM 849 C C . ARG A 1 110 ? 8.089 8.075 -7.203 1.00 82.12 110 ARG A C 1
ATOM 851 O O . ARG A 1 110 ? 7.038 7.507 -7.482 1.00 82.12 110 ARG A O 1
ATOM 858 N N . ARG A 1 111 ? 9.103 8.161 -8.067 1.00 87.25 111 ARG A N 1
ATOM 859 C CA . ARG A 1 111 ? 9.027 7.673 -9.446 1.00 87.25 111 ARG A CA 1
ATOM 860 C C . ARG A 1 111 ? 10.258 6.871 -9.858 1.00 87.25 111 ARG A C 1
ATOM 862 O O . ARG A 1 111 ? 11.374 7.214 -9.460 1.00 87.25 111 ARG A O 1
ATOM 869 N N . VAL A 1 112 ? 10.041 5.860 -10.690 1.00 89.88 112 VAL A N 1
ATOM 870 C CA . VAL A 1 112 ? 11.074 5.059 -11.370 1.00 89.88 112 VAL A CA 1
ATOM 871 C C . VAL A 1 112 ? 10.983 5.275 -12.874 1.00 89.88 112 VAL A C 1
ATOM 873 O O . VAL A 1 112 ? 9.985 5.791 -13.368 1.00 89.88 112 VAL A O 1
ATOM 876 N N . TYR A 1 113 ? 12.035 4.912 -13.595 1.00 88.94 113 TYR A N 1
ATOM 877 C CA . TYR A 1 113 ? 11.985 4.843 -15.050 1.00 88.94 113 TYR A CA 1
ATOM 878 C C . TYR A 1 113 ? 10.965 3.789 -15.503 1.00 88.94 113 TYR A C 1
ATOM 880 O O . TYR A 1 113 ? 10.840 2.743 -14.861 1.00 88.94 113 TYR A O 1
ATOM 888 N N . GLN A 1 114 ? 10.237 4.047 -16.590 1.00 87.19 114 GLN A N 1
ATOM 889 C CA . GLN A 1 114 ? 9.286 3.089 -17.153 1.00 87.19 114 GLN A CA 1
ATOM 890 C C . GLN A 1 114 ? 9.992 1.784 -17.541 1.00 87.19 114 GLN A C 1
ATOM 892 O O . GLN A 1 114 ? 9.459 0.704 -17.296 1.00 87.19 114 GLN A O 1
ATOM 897 N N . SER A 1 115 ? 11.214 1.869 -18.072 1.00 88.06 115 SER A N 1
ATOM 898 C CA . SER A 1 115 ? 12.056 0.697 -18.346 1.00 88.06 115 SER A CA 1
ATOM 899 C C . SER A 1 115 ? 12.284 -0.160 -17.096 1.00 88.06 115 SER A C 1
ATOM 901 O O . SER A 1 115 ? 12.140 -1.379 -17.143 1.00 88.06 115 SER A O 1
ATOM 903 N N . THR A 1 116 ? 12.556 0.475 -15.951 1.00 92.44 116 THR A N 1
ATOM 904 C CA . THR A 1 116 ? 12.724 -0.210 -14.663 1.00 92.44 116 THR A CA 1
ATOM 905 C C . THR A 1 116 ? 11.432 -0.889 -14.235 1.00 92.44 116 THR A C 1
ATOM 907 O O . THR A 1 116 ? 11.464 -2.050 -13.841 1.00 92.44 116 THR A O 1
ATOM 910 N N . ALA A 1 117 ? 10.294 -0.198 -14.343 1.00 92.50 117 ALA A N 1
ATOM 911 C CA . ALA A 1 117 ? 9.001 -0.781 -14.000 1.00 92.50 117 ALA A CA 1
ATOM 912 C C . ALA A 1 117 ? 8.685 -2.021 -14.854 1.00 92.50 117 ALA A C 1
ATOM 914 O O . ALA A 1 117 ? 8.254 -3.028 -14.302 1.00 92.50 117 ALA A O 1
ATOM 915 N N . ARG A 1 118 ? 8.982 -1.982 -16.163 1.00 92.94 118 ARG A N 1
ATOM 916 C CA . ARG A 1 118 ? 8.820 -3.130 -17.073 1.00 92.94 118 ARG A CA 1
ATOM 917 C C . ARG A 1 118 ? 9.705 -4.313 -16.689 1.00 92.94 118 ARG A C 1
ATOM 919 O O . ARG A 1 118 ? 9.226 -5.437 -16.665 1.00 92.94 118 ARG A O 1
ATOM 926 N N . VAL A 1 119 ? 10.979 -4.076 -16.372 1.00 95.62 119 VAL A N 1
ATOM 927 C CA . VAL A 1 119 ? 11.893 -5.156 -15.959 1.00 95.62 119 VAL A CA 1
ATOM 928 C C . VAL A 1 119 ? 11.436 -5.797 -14.647 1.00 95.62 119 VAL A C 1
ATOM 930 O O . VAL A 1 119 ? 11.440 -7.019 -14.526 1.00 95.62 119 VAL A O 1
ATOM 933 N N . VAL A 1 120 ? 10.999 -4.985 -13.681 1.00 96.50 120 VAL A N 1
ATOM 934 C CA . VAL A 1 120 ? 10.450 -5.487 -12.413 1.00 96.50 120 VAL A CA 1
ATOM 935 C C . VAL A 1 120 ? 9.187 -6.316 -12.644 1.00 96.50 120 VAL A C 1
ATOM 937 O O . VAL A 1 120 ? 9.025 -7.345 -11.996 1.00 96.50 120 VAL A O 1
ATOM 940 N N . ASP A 1 121 ? 8.309 -5.889 -13.553 1.00 95.00 121 ASP A N 1
ATOM 941 C CA . ASP A 1 121 ? 7.113 -6.651 -13.914 1.00 95.00 121 ASP A CA 1
ATOM 942 C C . ASP A 1 121 ? 7.473 -8.010 -14.525 1.00 95.00 121 ASP A C 1
ATOM 944 O O . ASP A 1 121 ? 7.012 -9.033 -14.033 1.00 95.00 121 ASP A O 1
ATOM 948 N N . VAL A 1 122 ? 8.390 -8.052 -15.496 1.00 95.06 122 VAL A N 1
ATOM 949 C CA . VAL A 1 122 ? 8.862 -9.316 -16.092 1.00 95.06 122 VAL A CA 1
ATOM 950 C C . VAL A 1 122 ? 9.432 -10.263 -15.031 1.00 95.06 122 VAL A C 1
ATOM 952 O O . VAL A 1 122 ? 9.038 -11.428 -14.983 1.00 95.06 122 VAL A O 1
ATOM 955 N N . LEU A 1 123 ? 10.312 -9.767 -14.154 1.00 96.12 123 LEU A N 1
ATOM 956 C CA . LEU A 1 123 ? 10.896 -10.574 -13.079 1.00 96.12 123 LEU A CA 1
ATOM 957 C C . LEU A 1 123 ? 9.819 -11.091 -12.110 1.00 96.12 123 LEU A C 1
ATOM 959 O O . LEU A 1 123 ? 9.840 -12.254 -11.716 1.00 96.12 123 LEU A O 1
ATOM 963 N N . TYR A 1 124 ? 8.850 -10.244 -11.753 1.00 95.75 124 TYR A N 1
ATOM 964 C CA . TYR A 1 124 ? 7.715 -10.633 -10.918 1.00 95.75 124 TYR A CA 1
ATOM 965 C C . TYR A 1 124 ? 6.897 -11.754 -11.558 1.00 95.75 124 TYR A C 1
ATOM 967 O O . TYR A 1 124 ? 6.650 -12.771 -10.914 1.00 95.75 124 TYR A O 1
ATOM 975 N N . GLN A 1 125 ? 6.540 -11.616 -12.836 1.00 94.19 125 GLN A N 1
ATOM 976 C CA . GLN A 1 125 ? 5.756 -12.627 -13.540 1.00 94.19 125 GLN A CA 1
ATOM 977 C C . GLN A 1 125 ? 6.485 -13.976 -13.611 1.00 94.19 125 GLN A C 1
ATOM 979 O O . GLN A 1 125 ? 5.838 -15.015 -13.505 1.00 94.19 125 GLN A O 1
ATOM 984 N N . GLN A 1 126 ? 7.814 -13.974 -13.740 1.00 94.31 126 GLN A N 1
ATOM 985 C CA . GLN A 1 126 ? 8.627 -15.194 -13.751 1.00 94.31 126 GLN A CA 1
ATOM 986 C C . GLN A 1 126 ? 8.679 -15.895 -12.388 1.00 94.31 126 GLN A C 1
ATOM 988 O O . GLN A 1 126 ? 8.686 -17.124 -12.328 1.00 94.31 126 GLN A O 1
ATOM 993 N N . LEU A 1 127 ? 8.729 -15.127 -11.297 1.00 93.44 127 LEU A N 1
ATOM 994 C CA . LEU A 1 127 ? 8.992 -15.660 -9.959 1.00 93.44 127 LEU A CA 1
ATOM 995 C C . LEU A 1 127 ? 7.739 -15.851 -9.093 1.00 93.44 127 LEU A C 1
ATOM 997 O O . LEU A 1 127 ? 7.798 -16.552 -8.088 1.00 93.44 127 LEU A O 1
ATOM 1001 N N . ARG A 1 128 ? 6.590 -15.270 -9.459 1.00 90.44 128 ARG A N 1
ATOM 1002 C CA . ARG A 1 128 ? 5.394 -15.245 -8.594 1.00 90.44 128 ARG A CA 1
ATOM 1003 C C . ARG A 1 128 ? 4.828 -16.616 -8.203 1.00 90.44 128 ARG A C 1
ATOM 1005 O O . ARG A 1 128 ? 4.172 -16.716 -7.173 1.00 90.44 128 ARG A O 1
ATOM 1012 N N . HIS A 1 129 ? 5.114 -17.665 -8.975 1.00 86.88 129 HIS A N 1
ATOM 1013 C CA . HIS A 1 129 ? 4.680 -19.040 -8.690 1.00 86.88 129 HIS A CA 1
ATOM 1014 C C . HIS A 1 129 ? 5.834 -19.976 -8.294 1.00 86.88 129 HIS A C 1
ATOM 1016 O O . HIS A 1 129 ? 5.637 -21.185 -8.175 1.00 86.88 129 HIS A O 1
ATOM 1022 N N . THR A 1 130 ? 7.043 -19.447 -8.088 1.00 86.25 130 THR A N 1
ATOM 1023 C CA . THR A 1 130 ? 8.224 -20.234 -7.712 1.00 86.25 130 THR A CA 1
ATOM 1024 C C . THR A 1 130 ? 8.667 -19.897 -6.293 1.00 86.25 130 THR A C 1
ATOM 1026 O O . THR A 1 130 ? 8.487 -18.784 -5.809 1.00 86.25 130 THR A O 1
ATOM 1029 N N . ARG A 1 131 ? 9.221 -20.879 -5.574 1.00 76.88 131 ARG A N 1
ATOM 1030 C CA . ARG A 1 131 ? 9.724 -20.676 -4.208 1.00 76.88 131 ARG A CA 1
ATOM 1031 C C . ARG A 1 131 ? 11.213 -21.003 -4.139 1.00 76.88 131 ARG A C 1
ATOM 1033 O O . ARG A 1 131 ? 11.600 -22.065 -4.629 1.00 76.88 131 ARG A O 1
ATOM 1040 N N . PRO A 1 132 ? 12.037 -20.151 -3.507 1.00 79.56 132 PRO A N 1
ATOM 1041 C CA . PRO A 1 132 ? 13.446 -20.454 -3.309 1.00 79.56 132 PRO A CA 1
ATOM 1042 C C . PRO A 1 132 ? 13.613 -21.594 -2.295 1.00 79.56 132 PRO A C 1
ATOM 1044 O O . PRO A 1 132 ? 12.917 -21.662 -1.276 1.00 79.56 132 PRO A O 1
ATOM 1047 N N . ALA A 1 133 ? 14.540 -22.509 -2.574 1.00 67.69 133 ALA A N 1
ATOM 1048 C CA . ALA A 1 133 ? 14.809 -23.655 -1.713 1.00 67.69 133 ALA A CA 1
ATOM 1049 C C . ALA A 1 133 ? 15.444 -23.217 -0.378 1.00 67.69 133 ALA A C 1
ATOM 1051 O O . ALA A 1 133 ? 16.324 -22.362 -0.340 1.00 67.69 133 ALA A O 1
ATOM 1052 N N . GLY A 1 134 ? 15.016 -23.824 0.734 1.00 62.28 134 GLY A N 1
ATOM 1053 C CA . GLY A 1 134 ? 15.691 -23.685 2.033 1.00 62.28 134 GLY A CA 1
ATOM 1054 C C . GLY A 1 134 ? 15.434 -22.387 2.814 1.00 62.28 134 GLY A C 1
ATOM 1055 O O . GLY A 1 134 ? 15.962 -22.238 3.918 1.00 62.28 134 GLY A O 1
ATOM 1056 N N . VAL A 1 135 ? 14.600 -21.464 2.324 1.00 56.56 135 VAL A N 1
ATOM 1057 C CA . VAL A 1 135 ? 14.332 -20.193 3.019 1.00 56.56 135 VAL A CA 1
ATOM 1058 C C . VAL A 1 135 ? 13.099 -20.304 3.927 1.00 56.56 135 VAL A C 1
ATOM 1060 O O . VAL A 1 135 ? 11.958 -20.342 3.471 1.00 56.56 135 VAL A O 1
ATOM 1063 N N . ARG A 1 136 ? 13.307 -20.316 5.254 1.00 53.47 136 ARG A N 1
ATOM 1064 C CA . ARG A 1 136 ? 12.222 -20.082 6.232 1.00 53.47 136 ARG A CA 1
ATOM 1065 C C . ARG A 1 136 ? 11.813 -18.606 6.162 1.00 53.47 136 ARG A C 1
ATOM 1067 O O . ARG A 1 136 ? 12.698 -17.761 6.069 1.00 53.47 136 ARG A O 1
ATOM 1074 N N . ARG A 1 137 ? 10.507 -18.294 6.240 1.00 53.91 137 ARG A N 1
ATOM 1075 C CA . ARG A 1 137 ? 9.913 -16.933 6.159 1.00 53.91 137 ARG A CA 1
ATOM 1076 C C . ARG A 1 137 ? 10.565 -15.938 7.143 1.00 53.91 137 ARG A C 1
ATOM 1078 O O . ARG A 1 137 ? 10.018 -15.651 8.203 1.00 53.91 137 ARG A O 1
ATOM 1085 N N . ARG A 1 138 ? 11.743 -15.401 6.814 1.00 46.88 138 ARG A N 1
ATOM 1086 C CA . ARG A 1 138 ? 12.523 -14.515 7.697 1.00 46.88 138 ARG A CA 1
ATOM 1087 C C . ARG A 1 138 ? 11.927 -13.102 7.763 1.00 46.88 138 ARG A C 1
ATOM 1089 O O . ARG A 1 138 ? 12.140 -12.402 8.745 1.00 46.88 138 ARG A O 1
ATOM 1096 N N . HIS A 1 139 ? 11.108 -12.715 6.781 1.00 47.78 139 HIS A N 1
ATOM 1097 C CA . HIS A 1 139 ? 10.543 -11.365 6.658 1.00 47.78 139 HIS A CA 1
ATOM 1098 C C . HIS A 1 139 ? 9.087 -11.207 7.129 1.00 47.78 139 HIS A C 1
ATOM 1100 O O . HIS A 1 139 ? 8.441 -10.213 6.815 1.00 47.78 139 HIS A O 1
ATOM 1106 N N . ALA A 1 140 ? 8.592 -12.109 7.984 1.00 44.25 140 ALA A N 1
ATOM 1107 C CA . ALA A 1 140 ? 7.263 -11.997 8.605 1.00 44.25 140 ALA A CA 1
ATOM 1108 C C . ALA A 1 140 ? 7.040 -10.713 9.445 1.00 44.25 140 ALA A C 1
ATOM 1110 O O . ALA A 1 140 ? 5.930 -10.478 9.908 1.00 44.25 140 ALA A O 1
ATOM 1111 N N . ARG A 1 141 ? 8.068 -9.877 9.656 1.00 45.16 141 ARG A N 1
ATOM 1112 C CA . ARG A 1 141 ? 7.988 -8.660 10.480 1.00 45.16 141 ARG A CA 1
ATOM 1113 C C . ARG A 1 141 ? 7.409 -7.436 9.757 1.00 45.16 141 ARG A C 1
ATOM 1115 O O . ARG A 1 141 ? 6.976 -6.519 10.441 1.00 45.16 141 ARG A O 1
ATOM 1122 N N . GLU A 1 142 ? 7.365 -7.406 8.421 1.00 55.59 142 GLU A N 1
ATOM 1123 C CA . GLU A 1 142 ? 6.916 -6.212 7.672 1.00 55.59 142 GLU A CA 1
ATOM 1124 C C . GLU A 1 142 ? 5.504 -6.309 7.058 1.00 55.59 142 GLU A C 1
ATOM 1126 O O . GLU A 1 142 ? 5.087 -5.374 6.380 1.00 55.59 142 GLU A O 1
ATOM 1131 N N . HIS A 1 143 ? 4.740 -7.382 7.316 1.00 69.62 143 HIS A N 1
ATOM 1132 C CA . HIS A 1 143 ? 3.373 -7.575 6.785 1.00 69.62 143 HIS A CA 1
ATOM 1133 C C . HIS A 1 143 ? 3.254 -7.304 5.269 1.00 69.62 143 HIS A C 1
ATOM 1135 O O . HIS A 1 143 ? 2.358 -6.600 4.810 1.00 69.62 143 HIS A O 1
ATOM 1141 N N . TRP A 1 144 ? 4.190 -7.821 4.468 1.00 83.06 144 TRP A N 1
ATOM 1142 C CA . TRP A 1 144 ? 4.100 -7.722 3.010 1.00 83.06 144 TRP A CA 1
ATOM 1143 C C . TRP A 1 144 ? 3.218 -8.835 2.443 1.00 83.06 144 TRP A C 1
ATOM 1145 O O . TRP A 1 144 ? 3.340 -9.988 2.853 1.00 83.06 144 TRP A O 1
ATOM 1155 N N . HIS A 1 145 ? 2.375 -8.467 1.481 1.00 84.56 145 HIS A N 1
ATOM 1156 C CA . HIS A 1 145 ? 1.457 -9.373 0.797 1.00 84.56 145 HIS A CA 1
ATOM 1157 C C . HIS A 1 145 ? 2.154 -10.287 -0.203 1.00 84.56 145 HIS A C 1
ATOM 1159 O O . HIS A 1 145 ? 3.085 -9.840 -0.871 1.00 84.56 145 HIS A O 1
ATOM 1165 N N . THR A 1 146 ? 1.704 -11.536 -0.326 1.00 85.81 146 THR A N 1
ATOM 1166 C CA . THR A 1 146 ? 2.228 -12.488 -1.322 1.00 85.81 146 THR A CA 1
ATOM 1167 C C . THR A 1 146 ? 1.718 -12.163 -2.731 1.00 85.81 146 THR A C 1
ATOM 1169 O O . THR A 1 146 ? 0.775 -11.384 -2.878 1.00 85.81 146 THR A O 1
ATOM 1172 N N . PRO A 1 147 ? 2.318 -12.740 -3.791 1.00 89.50 147 PRO A N 1
ATOM 1173 C CA . PRO A 1 147 ? 1.821 -12.550 -5.150 1.00 89.50 147 PRO A CA 1
ATOM 1174 C C . PRO A 1 147 ? 0.364 -12.991 -5.322 1.00 89.50 147 PRO A C 1
ATOM 1176 O O . PRO A 1 147 ? -0.429 -12.220 -5.842 1.00 89.50 147 PRO A O 1
ATOM 1179 N N . ASP A 1 148 ? -0.008 -14.152 -4.772 1.00 82.69 148 ASP A N 1
ATOM 1180 C CA . ASP A 1 148 ? -1.387 -14.663 -4.828 1.00 82.69 148 ASP A CA 1
ATOM 1181 C C . ASP A 1 148 ? -2.412 -13.676 -4.236 1.00 82.69 148 ASP A C 1
ATOM 1183 O O . ASP A 1 148 ? -3.528 -13.563 -4.727 1.00 82.69 148 ASP A O 1
ATOM 1187 N N . GLU A 1 149 ? -2.039 -12.938 -3.185 1.00 81.69 149 GLU A N 1
ATOM 1188 C CA . GLU A 1 149 ? -2.904 -11.925 -2.570 1.00 81.69 149 GLU A CA 1
ATOM 1189 C C . GLU A 1 149 ? -3.034 -10.683 -3.463 1.00 81.69 149 GLU A C 1
ATOM 1191 O O . GLU A 1 149 ? -4.113 -10.102 -3.577 1.00 81.69 149 GLU A O 1
ATOM 1196 N N . TRP A 1 150 ? -1.944 -10.276 -4.119 1.00 86.25 150 TRP A N 1
ATOM 1197 C CA . TRP A 1 150 ? -1.973 -9.181 -5.085 1.00 86.25 150 TRP A CA 1
ATOM 1198 C C . TRP A 1 150 ? -2.710 -9.534 -6.371 1.00 86.25 150 TRP A C 1
ATOM 1200 O O . TRP A 1 150 ? -3.292 -8.633 -6.954 1.00 86.25 150 TRP A O 1
ATOM 1210 N N . ASP A 1 151 ? -2.741 -10.799 -6.788 1.00 84.56 151 ASP A N 1
ATOM 1211 C CA . ASP A 1 151 ? -3.459 -11.236 -7.992 1.00 84.56 151 ASP A CA 1
ATOM 1212 C C . ASP A 1 151 ? -4.992 -11.059 -7.864 1.00 84.56 151 ASP A C 1
ATOM 1214 O O . ASP A 1 151 ? -5.710 -11.091 -8.863 1.00 84.56 151 ASP A O 1
ATOM 1218 N N . LEU A 1 152 ? -5.502 -10.813 -6.648 1.00 78.50 152 LEU A N 1
ATOM 1219 C CA . LEU A 1 152 ? -6.918 -10.530 -6.374 1.00 78.50 152 LEU A CA 1
ATOM 1220 C C . LEU A 1 152 ? -7.320 -9.064 -6.605 1.00 78.50 152 LEU A C 1
ATOM 1222 O O . LEU A 1 152 ? -8.509 -8.740 -6.583 1.00 78.50 152 LEU A O 1
ATOM 1226 N N . VAL A 1 153 ? -6.355 -8.158 -6.770 1.00 78.44 153 VAL A N 1
ATOM 1227 C CA . VAL A 1 153 ? -6.582 -6.712 -6.914 1.00 78.44 153 VAL A CA 1
ATOM 1228 C C . VAL A 1 153 ? -5.653 -6.120 -7.972 1.00 78.44 153 VAL A C 1
ATOM 1230 O O . VAL A 1 153 ? -4.674 -6.729 -8.384 1.00 78.44 153 VAL A O 1
ATOM 1233 N N . ASP A 1 154 ? -5.913 -4.891 -8.412 1.00 82.06 154 ASP A N 1
ATOM 1234 C CA . ASP A 1 154 ? -4.948 -4.191 -9.260 1.00 82.06 154 ASP A CA 1
ATOM 1235 C C . ASP A 1 154 ? -3.737 -3.741 -8.420 1.00 82.06 154 ASP A C 1
ATOM 1237 O O . ASP A 1 154 ? -3.801 -2.776 -7.655 1.00 82.06 154 ASP A O 1
ATOM 1241 N N . ILE A 1 155 ? -2.605 -4.439 -8.561 1.00 84.56 155 ILE A N 1
ATOM 1242 C CA . ILE A 1 155 ? -1.353 -4.132 -7.852 1.00 84.56 155 ILE A CA 1
ATOM 1243 C C . ILE A 1 155 ? -0.834 -2.707 -8.117 1.00 84.56 155 ILE A C 1
ATOM 1245 O O . ILE A 1 155 ? -0.083 -2.164 -7.295 1.00 84.56 155 ILE A O 1
ATOM 1249 N N . ASP A 1 156 ? -1.227 -2.080 -9.227 1.00 81.12 156 ASP A N 1
ATOM 1250 C CA . ASP A 1 156 ? -0.822 -0.729 -9.608 1.00 81.12 156 ASP A CA 1
ATOM 1251 C C . ASP A 1 156 ? -1.808 0.355 -9.133 1.00 81.12 156 ASP A C 1
ATOM 1253 O O . ASP A 1 156 ? -1.405 1.521 -9.017 1.00 81.12 156 ASP A O 1
ATOM 1257 N N . ASP A 1 157 ? -3.041 -0.004 -8.748 1.00 76.69 157 ASP A N 1
ATOM 1258 C CA . ASP A 1 157 ? -4.006 0.934 -8.160 1.00 76.69 157 ASP A CA 1
ATOM 1259 C C . ASP A 1 157 ? -3.501 1.425 -6.790 1.00 76.69 157 ASP A C 1
ATOM 1261 O O . ASP A 1 157 ? -3.329 0.633 -5.853 1.00 76.69 157 ASP A O 1
ATOM 1265 N N . PRO A 1 158 ? -3.271 2.738 -6.600 1.00 75.50 158 PRO A N 1
ATOM 1266 C CA . PRO A 1 158 ? -2.813 3.278 -5.325 1.00 75.50 158 PRO A CA 1
ATOM 1267 C C . PRO A 1 158 ? -3.737 2.988 -4.137 1.00 75.50 158 PRO A C 1
ATOM 1269 O O . PRO A 1 158 ? -3.268 3.045 -2.999 1.00 75.50 158 PRO A O 1
ATOM 1272 N N . ASN A 1 159 ? -5.005 2.661 -4.385 1.00 73.69 159 ASN A N 1
ATOM 1273 C CA . ASN A 1 159 ? -5.993 2.344 -3.361 1.00 73.69 159 ASN A CA 1
ATOM 1274 C C . ASN A 1 159 ? -6.171 0.839 -3.122 1.00 73.69 159 ASN A C 1
ATOM 1276 O O . ASN A 1 159 ? -6.858 0.475 -2.171 1.00 73.69 159 ASN A O 1
ATOM 1280 N N . ALA A 1 160 ? -5.545 -0.023 -3.928 1.00 75.81 160 ALA A N 1
ATOM 1281 C CA . ALA A 1 160 ? -5.641 -1.464 -3.749 1.00 75.81 160 ALA A CA 1
ATOM 1282 C C . ALA A 1 160 ? -5.003 -1.925 -2.432 1.00 75.81 160 ALA A C 1
ATOM 1284 O O . ALA A 1 160 ? -3.861 -1.568 -2.105 1.00 75.81 160 ALA A O 1
ATOM 1285 N N . ASP A 1 161 ? -5.751 -2.760 -1.714 1.00 76.62 161 ASP A N 1
ATOM 1286 C CA . ASP A 1 161 ? -5.334 -3.423 -0.486 1.00 76.62 161 ASP A CA 1
ATOM 1287 C C . ASP A 1 161 ? -5.831 -4.881 -0.479 1.00 76.62 161 ASP A C 1
ATOM 1289 O O . ASP A 1 161 ? -7.022 -5.122 -0.242 1.00 76.62 161 ASP A O 1
ATOM 1293 N N . PRO A 1 162 ? -4.935 -5.858 -0.713 1.00 72.75 162 PRO A N 1
ATOM 1294 C CA . PRO A 1 162 ? -5.269 -7.275 -0.650 1.00 72.75 162 PRO A CA 1
ATOM 1295 C C . PRO A 1 162 ? -5.894 -7.706 0.682 1.00 72.75 162 PRO A C 1
ATOM 1297 O O . PRO A 1 162 ? -6.755 -8.585 0.682 1.00 72.75 162 PRO A O 1
ATOM 1300 N N . CYS A 1 163 ? -5.550 -7.057 1.810 1.00 64.38 163 CYS A N 1
ATOM 1301 C CA . CYS A 1 163 ? -6.177 -7.345 3.108 1.00 64.38 163 CYS A CA 1
ATOM 1302 C C . CYS A 1 163 ? -7.705 -7.218 3.053 1.00 64.38 163 CYS A C 1
ATOM 1304 O O . CYS A 1 163 ? -8.408 -8.008 3.679 1.00 64.38 163 CYS A O 1
ATOM 1306 N N . THR A 1 164 ? -8.222 -6.237 2.307 1.00 57.44 164 THR A N 1
ATOM 1307 C CA . THR A 1 164 ? -9.663 -5.952 2.253 1.00 57.44 164 THR A CA 1
ATOM 1308 C C . THR A 1 164 ? -10.428 -7.031 1.476 1.00 57.44 164 THR A C 1
ATOM 1310 O O . THR A 1 164 ? -11.568 -7.338 1.816 1.00 57.44 164 THR A O 1
ATOM 1313 N N . VAL A 1 165 ? -9.813 -7.640 0.454 1.00 53.12 165 VAL A N 1
ATOM 1314 C CA . VAL A 1 165 ? -10.440 -8.719 -0.334 1.00 53.12 165 VAL A CA 1
ATOM 1315 C C . VAL A 1 165 ? -10.369 -10.052 0.411 1.00 53.12 165 VAL A C 1
ATOM 1317 O O . VAL A 1 165 ? -11.381 -10.735 0.538 1.00 53.12 165 VAL A O 1
ATOM 1320 N N . LEU A 1 166 ? -9.225 -10.373 1.019 1.00 50.84 166 LEU A N 1
ATOM 1321 C CA . LEU A 1 166 ? -9.030 -11.612 1.786 1.00 50.84 166 LEU A CA 1
ATOM 1322 C C . LEU A 1 166 ? -9.927 -11.715 3.034 1.00 50.84 166 LEU A C 1
ATOM 1324 O O . LEU A 1 166 ? -10.225 -12.819 3.491 1.00 50.84 166 LEU A O 1
ATOM 1328 N N . GLN A 1 167 ? -10.377 -10.577 3.576 1.00 48.91 167 GLN A N 1
ATOM 1329 C CA . GLN A 1 167 ? -11.372 -10.514 4.651 1.00 48.91 167 GLN A CA 1
ATOM 1330 C C . GLN A 1 167 ? -12.802 -10.838 4.179 1.00 48.91 167 GLN A C 1
ATOM 1332 O O . GLN A 1 167 ? -13.603 -11.292 4.993 1.00 48.91 167 GLN A O 1
ATOM 1337 N N . ARG A 1 168 ? -13.139 -10.642 2.892 1.00 45.25 168 ARG A N 1
ATOM 1338 C CA . ARG A 1 168 ? -14.483 -10.931 2.343 1.00 45.25 168 ARG A CA 1
ATOM 1339 C C . ARG A 1 168 ? -14.708 -12.426 2.105 1.00 45.25 168 ARG A C 1
ATOM 1341 O O . ARG A 1 168 ? -15.812 -12.899 2.351 1.00 45.25 168 ARG A O 1
ATOM 1348 N N . ASP A 1 169 ? -13.666 -13.159 1.713 1.00 44.97 169 ASP A N 1
ATOM 1349 C CA . ASP A 1 169 ? -13.766 -14.587 1.361 1.00 44.97 169 ASP A CA 1
ATOM 1350 C C . ASP A 1 169 ? -13.477 -15.543 2.536 1.00 44.97 169 ASP A C 1
ATOM 1352 O O . ASP A 1 169 ? -13.485 -16.760 2.372 1.00 44.97 169 ASP A O 1
ATOM 1356 N N . ASN A 1 170 ? -13.231 -15.017 3.744 1.00 45.88 170 ASN A N 1
ATOM 1357 C CA . ASN A 1 170 ? -13.018 -15.792 4.979 1.00 45.88 170 ASN A CA 1
ATOM 1358 C C . ASN A 1 170 ? -11.858 -16.824 4.918 1.00 45.88 170 ASN A C 1
ATOM 1360 O O . ASN A 1 170 ? -11.764 -17.720 5.759 1.00 45.88 170 ASN A O 1
ATOM 1364 N N . VAL A 1 171 ? -10.951 -16.702 3.936 1.00 44.44 171 VAL A N 1
ATOM 1365 C CA . VAL A 1 171 ? -9.783 -17.587 3.736 1.00 44.44 171 VAL A CA 1
ATOM 1366 C C . VAL A 1 171 ? -8.598 -17.172 4.623 1.00 44.44 171 VAL A C 1
ATOM 1368 O O . VAL A 1 171 ? -7.760 -17.998 4.990 1.00 44.44 171 VAL A O 1
ATOM 1371 N N . PHE A 1 172 ? -8.544 -15.908 5.051 1.00 38.56 172 PHE A N 1
ATOM 1372 C CA . PHE A 1 172 ? -7.528 -15.413 5.975 1.00 38.56 172 PHE A CA 1
ATOM 1373 C C . PHE A 1 172 ? -8.045 -15.465 7.415 1.00 38.56 172 PHE A C 1
ATOM 1375 O O . PHE A 1 172 ? -8.772 -14.579 7.851 1.00 38.56 172 PHE A O 1
ATOM 1382 N N . LYS A 1 173 ? -7.631 -16.476 8.192 1.00 41.97 173 LYS A N 1
ATOM 1383 C CA . LYS A 1 173 ? -7.624 -16.353 9.658 1.00 41.97 173 LYS A CA 1
ATOM 1384 C C . LYS A 1 173 ? -6.454 -15.430 9.991 1.00 41.97 173 LYS A C 1
ATOM 1386 O O . LYS A 1 173 ? -5.312 -15.892 9.876 1.00 41.97 173 LYS A O 1
ATOM 1391 N N . PRO A 1 174 ? -6.665 -14.158 10.378 1.00 40.03 174 PRO A N 1
ATOM 1392 C CA . PRO A 1 174 ? -5.541 -13.366 10.835 1.00 40.03 174 PRO A CA 1
ATOM 1393 C C . PRO A 1 174 ? -4.921 -14.133 12.004 1.00 40.03 174 PRO A C 1
ATOM 1395 O O . PRO A 1 174 ? -5.634 -14.761 12.794 1.00 40.03 174 PRO A O 1
ATOM 1398 N N . ARG A 1 175 ? -3.594 -14.110 12.140 1.00 45.12 175 ARG A N 1
ATOM 1399 C CA . ARG A 1 175 ? -2.979 -14.404 13.439 1.00 45.12 175 ARG A CA 1
ATOM 1400 C C . ARG A 1 175 ? -3.348 -13.248 14.367 1.00 45.12 175 ARG A C 1
ATOM 1402 O O . ARG A 1 175 ? -2.542 -12.365 14.621 1.00 45.12 175 ARG A O 1
ATOM 1409 N N . VAL A 1 176 ? -4.612 -13.227 14.771 1.00 53.91 176 VAL A N 1
ATOM 1410 C CA . VAL A 1 176 ? -5.186 -12.335 15.761 1.00 53.91 176 VAL A CA 1
ATOM 1411 C C . VAL A 1 176 ? -4.484 -12.702 17.059 1.00 53.91 176 VAL A C 1
ATOM 1413 O O . VAL A 1 176 ? -4.647 -13.816 17.559 1.00 53.91 176 VAL A O 1
ATOM 1416 N N . SER A 1 177 ? -3.613 -11.826 17.544 1.00 59.06 177 SER A N 1
ATOM 1417 C CA . SER A 1 177 ? -2.983 -11.993 18.847 1.00 59.06 177 SER A CA 1
ATOM 1418 C C . SER A 1 177 ? -4.068 -12.037 19.935 1.00 59.06 177 SER A C 1
ATOM 1420 O O . SER A 1 177 ? -5.165 -11.513 19.746 1.00 59.06 177 SER A O 1
ATOM 1422 N N . ALA A 1 178 ? -3.820 -12.729 21.052 1.00 61.81 178 ALA A N 1
ATOM 1423 C CA . ALA A 1 178 ? -4.847 -12.963 22.078 1.00 61.81 178 ALA A CA 1
ATOM 1424 C C . ALA A 1 178 ? -5.462 -11.659 22.630 1.00 61.81 178 ALA A C 1
ATOM 1426 O O . ALA A 1 178 ? -6.622 -11.639 23.027 1.00 61.81 178 ALA A O 1
ATOM 1427 N N . ASP A 1 179 ? -4.713 -10.556 22.590 1.00 68.81 179 ASP A N 1
ATOM 1428 C CA . ASP A 1 179 ? -5.156 -9.214 22.964 1.00 68.81 179 ASP A CA 1
ATOM 1429 C C . ASP A 1 179 ? -6.180 -8.604 21.996 1.00 68.81 179 ASP A C 1
ATOM 1431 O O . ASP A 1 179 ? -6.798 -7.601 22.327 1.00 68.81 179 ASP A O 1
ATOM 1435 N N . ALA A 1 180 ? -6.420 -9.176 20.820 1.00 74.62 180 ALA A N 1
ATOM 1436 C CA . ALA A 1 180 ? -7.462 -8.707 19.910 1.00 74.62 180 ALA A CA 1
ATOM 1437 C C . ALA A 1 180 ? -8.850 -9.310 20.195 1.00 74.62 180 ALA A C 1
ATOM 1439 O O . ALA A 1 180 ? -9.799 -9.008 19.473 1.00 74.62 180 ALA A O 1
ATOM 1440 N N . TYR A 1 181 ? -8.999 -10.080 21.276 1.00 78.25 181 TYR A N 1
ATOM 1441 C CA . TYR A 1 181 ? -10.294 -10.478 21.822 1.00 78.25 181 TYR A CA 1
ATOM 1442 C C . TYR A 1 181 ? -10.560 -9.784 23.158 1.00 78.25 181 TYR A C 1
ATOM 1444 O O . TYR A 1 181 ? -9.651 -9.530 23.949 1.00 78.25 181 TYR A O 1
ATOM 1452 N N . THR A 1 182 ? -11.824 -9.475 23.422 1.00 80.81 182 THR A N 1
ATOM 1453 C CA . THR A 1 182 ? -12.282 -9.125 24.768 1.00 80.81 182 THR A CA 1
ATOM 1454 C C . THR A 1 182 ? -12.349 -10.369 25.660 1.00 80.81 182 THR A C 1
ATOM 1456 O O . THR A 1 182 ? -12.289 -11.499 25.176 1.00 80.81 182 THR A O 1
ATOM 1459 N N . ALA A 1 183 ? -12.509 -10.179 26.975 1.00 80.00 183 ALA A N 1
ATOM 1460 C CA . ALA A 1 183 ? -12.622 -11.287 27.931 1.00 80.00 183 ALA A CA 1
ATOM 1461 C C . ALA A 1 183 ? -13.804 -12.236 27.630 1.00 80.00 183 ALA A C 1
ATOM 1463 O O . ALA A 1 183 ? -13.726 -13.426 27.910 1.00 80.00 183 ALA A O 1
ATOM 1464 N N . ASP A 1 184 ? -14.874 -11.719 27.021 1.00 79.12 184 ASP A N 1
ATOM 1465 C CA . ASP A 1 184 ? -16.050 -12.463 26.555 1.00 79.12 184 ASP A CA 1
ATOM 1466 C C . ASP A 1 184 ? -15.912 -13.005 25.115 1.00 79.12 184 ASP A C 1
ATOM 1468 O O . ASP A 1 184 ? -16.883 -13.488 24.538 1.00 79.12 184 ASP A O 1
ATOM 1472 N N . GLY A 1 185 ? -14.716 -12.942 24.518 1.00 76.50 185 GLY A N 1
ATOM 1473 C CA . GLY A 1 185 ? -14.404 -13.577 23.234 1.00 76.50 185 GLY A CA 1
ATOM 1474 C C . GLY A 1 185 ? -14.865 -12.815 21.988 1.00 76.50 185 GLY A C 1
ATOM 1475 O O . GLY A 1 185 ? -14.833 -13.372 20.891 1.00 76.50 185 GLY A O 1
ATOM 1476 N N . ARG A 1 186 ? -15.274 -11.544 22.105 1.00 83.88 186 ARG A N 1
ATOM 1477 C CA . ARG A 1 186 ? -15.614 -10.710 20.940 1.00 83.88 186 ARG A CA 1
ATOM 1478 C C . ARG A 1 186 ? -14.357 -10.127 20.304 1.00 83.88 186 ARG A C 1
ATOM 1480 O O . ARG A 1 186 ? -13.452 -9.658 20.989 1.00 83.88 186 ARG A O 1
ATOM 1487 N N . LEU A 1 187 ? -14.327 -10.127 18.974 1.00 81.31 187 LEU A N 1
ATOM 1488 C CA . LEU A 1 187 ? -13.198 -9.628 18.195 1.00 81.31 187 LEU A CA 1
ATOM 1489 C C . LE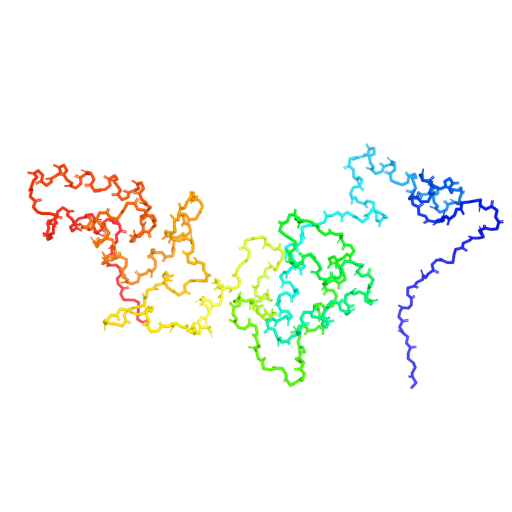U A 1 187 ? -13.128 -8.093 18.206 1.00 81.31 187 LEU A C 1
ATOM 1491 O O . LEU A 1 187 ? -14.114 -7.407 17.943 1.00 81.31 187 LEU A O 1
ATOM 1495 N N . VAL A 1 188 ? -11.935 -7.550 18.435 1.00 88.25 188 VAL A N 1
ATOM 1496 C CA . VAL A 1 188 ? -11.637 -6.116 18.405 1.00 88.25 188 VAL A CA 1
ATOM 1497 C C . VAL A 1 188 ? -10.964 -5.768 17.075 1.00 88.25 188 VAL A C 1
ATOM 1499 O O . VAL A 1 188 ? -9.742 -5.834 16.946 1.00 88.25 188 VAL A O 1
ATOM 1502 N N . LEU A 1 189 ? -11.763 -5.376 16.075 1.00 85.69 189 LEU A N 1
ATOM 1503 C CA . LEU A 1 189 ? -11.297 -5.207 14.687 1.00 85.69 189 LEU A CA 1
ATOM 1504 C C . LEU A 1 189 ? -10.123 -4.229 14.520 1.00 85.69 189 LEU A C 1
ATOM 1506 O O . LEU A 1 189 ? -9.282 -4.416 13.641 1.00 85.69 189 LEU A O 1
ATOM 1510 N N . CYS A 1 190 ? -10.026 -3.198 15.364 1.00 85.50 190 CYS A N 1
ATOM 1511 C CA . CYS A 1 190 ? -8.919 -2.246 15.283 1.00 85.50 190 CYS A CA 1
ATOM 1512 C C . CYS A 1 190 ? -7.561 -2.864 15.630 1.00 85.50 190 CYS A C 1
ATOM 1514 O O . CYS A 1 190 ? -6.552 -2.506 15.028 1.00 85.50 190 CYS A O 1
ATOM 1516 N N . ARG A 1 191 ? -7.536 -3.849 16.535 1.00 84.19 191 ARG A N 1
ATOM 1517 C CA . ARG A 1 191 ? -6.314 -4.569 16.920 1.00 84.19 191 ARG A CA 1
ATOM 1518 C C . ARG A 1 191 ? -5.881 -5.586 15.866 1.00 84.19 191 ARG A C 1
ATOM 1520 O O . ARG A 1 191 ? -4.723 -5.976 15.830 1.00 84.19 191 ARG A O 1
ATOM 1527 N N . THR A 1 192 ? -6.793 -5.993 14.984 1.00 76.56 192 THR A N 1
ATOM 1528 C CA . THR A 1 192 ? -6.498 -6.930 13.889 1.00 76.56 192 THR A CA 1
ATOM 1529 C C . THR A 1 192 ? -6.106 -6.256 12.587 1.00 76.56 192 THR A C 1
ATOM 1531 O O . THR A 1 192 ? -5.754 -6.930 11.621 1.00 76.56 192 THR A O 1
ATOM 1534 N N . HIS A 1 193 ? -6.219 -4.936 12.520 1.00 79.06 193 HIS A N 1
ATOM 1535 C CA . HIS A 1 193 ? -6.014 -4.212 11.284 1.00 79.06 193 HIS A CA 1
ATOM 1536 C C . HIS A 1 193 ? -4.525 -3.918 11.047 1.00 79.06 193 HIS A C 1
ATOM 1538 O O . HIS A 1 193 ? -3.825 -3.489 11.965 1.00 79.06 193 HIS A O 1
ATOM 1544 N N . PRO A 1 194 ? -4.030 -4.048 9.804 1.00 70.69 194 PRO A N 1
ATOM 1545 C CA . PRO A 1 194 ? -2.604 -3.918 9.479 1.00 70.69 194 PRO A CA 1
ATOM 1546 C C . PRO A 1 194 ? -2.025 -2.506 9.675 1.00 70.69 194 PRO A C 1
ATOM 1548 O O . PRO A 1 194 ? -0.815 -2.310 9.580 1.00 70.69 194 PRO A O 1
ATOM 1551 N N . ARG A 1 195 ? -2.871 -1.498 9.919 1.00 74.12 195 ARG A N 1
ATOM 1552 C CA . ARG A 1 195 ? -2.470 -0.091 10.082 1.00 74.12 195 ARG A CA 1
ATOM 1553 C C . ARG A 1 195 ? -2.951 0.493 11.419 1.00 74.12 195 ARG A C 1
ATOM 1555 O O . ARG A 1 195 ? -3.972 1.172 11.407 1.00 74.12 195 ARG A O 1
ATOM 1562 N N . PRO A 1 196 ? -2.233 0.298 12.539 1.00 76.50 196 PRO A N 1
ATOM 1563 C CA . PRO A 1 196 ? -2.622 0.847 13.845 1.00 76.50 196 PRO A CA 1
ATOM 1564 C C . PRO A 1 196 ? -2.755 2.378 13.863 1.00 76.50 196 PRO A C 1
ATOM 1566 O O . PRO A 1 196 ? -3.700 2.904 14.437 1.00 76.50 196 PRO A O 1
ATOM 1569 N N . VAL A 1 197 ? -1.887 3.086 13.129 1.00 79.19 197 VAL A N 1
ATOM 1570 C CA . VAL A 1 197 ? -1.927 4.559 12.981 1.00 79.19 197 VAL A CA 1
ATOM 1571 C C . VAL A 1 197 ? -3.216 5.087 12.340 1.00 79.19 197 VAL A C 1
ATOM 1573 O O . VAL A 1 197 ? -3.489 6.278 12.356 1.00 79.19 197 VAL A O 1
ATOM 1576 N N . LEU A 1 198 ? -4.034 4.212 11.742 1.00 80.62 198 LEU A N 1
ATOM 1577 C CA . LEU A 1 198 ? -5.316 4.615 11.169 1.00 80.62 198 LEU A CA 1
ATOM 1578 C C . LEU A 1 198 ? -6.273 5.168 12.240 1.00 80.62 198 LEU A C 1
ATOM 1580 O O . LEU A 1 198 ? -7.081 6.043 11.934 1.00 80.62 198 LEU A O 1
ATOM 1584 N N . TRP A 1 199 ? -6.174 4.672 13.478 1.00 88.19 199 TRP A N 1
ATOM 1585 C CA . TRP A 1 199 ? -7.029 5.089 14.592 1.00 88.19 199 TRP A CA 1
ATOM 1586 C C . TRP A 1 199 ? -6.634 6.416 15.221 1.00 88.19 199 TRP A C 1
ATOM 1588 O O . TRP A 1 199 ? -7.468 6.981 15.922 1.00 88.19 199 TRP A O 1
ATOM 1598 N N . ASP A 1 200 ? -5.448 6.949 14.926 1.00 89.56 200 ASP A N 1
ATOM 1599 C CA . ASP A 1 200 ? -5.065 8.304 15.340 1.00 89.56 200 ASP A CA 1
ATOM 1600 C C . ASP A 1 200 ? -5.976 9.339 14.656 1.00 89.56 200 ASP A C 1
ATOM 1602 O O . ASP A 1 200 ? -6.399 10.323 15.262 1.00 89.56 200 ASP A O 1
ATOM 1606 N N . GLY A 1 201 ? -6.402 9.047 13.419 1.00 84.25 201 GLY A N 1
ATOM 1607 C CA . GLY A 1 201 ? -7.413 9.834 12.715 1.00 84.25 201 GLY A CA 1
ATOM 1608 C C . GLY A 1 201 ? -6.964 11.256 12.366 1.00 84.25 201 GLY A C 1
ATOM 1609 O O . GLY A 1 201 ? -7.824 12.113 12.163 1.00 84.25 201 GLY A O 1
ATOM 1610 N N . ASP A 1 202 ? -5.651 11.493 12.271 1.00 83.94 202 ASP A N 1
ATOM 1611 C CA . ASP A 1 202 ? -5.034 12.807 12.032 1.00 83.94 202 ASP A CA 1
ATOM 1612 C C . ASP A 1 202 ? -5.546 13.494 10.760 1.00 83.94 202 ASP A C 1
ATOM 1614 O O . ASP A 1 202 ? -5.621 14.722 10.677 1.00 83.94 202 ASP A O 1
ATOM 1618 N N . THR A 1 203 ? -5.930 12.710 9.749 1.00 84.19 203 THR A N 1
ATOM 1619 C CA . THR A 1 203 ? -6.558 13.226 8.531 1.00 84.19 203 THR A CA 1
ATOM 1620 C C . THR A 1 203 ? -8.026 12.825 8.425 1.00 84.19 203 THR A C 1
ATOM 1622 O O . THR A 1 203 ? -8.431 11.720 8.782 1.00 84.19 203 THR A O 1
ATOM 1625 N N . ALA A 1 204 ? -8.840 13.677 7.789 1.00 82.31 204 ALA A N 1
ATOM 1626 C CA . ALA A 1 204 ? -10.250 13.372 7.519 1.00 82.31 204 ALA A CA 1
ATOM 1627 C C . ALA A 1 204 ? -10.446 12.066 6.723 1.00 82.31 204 ALA A C 1
ATOM 1629 O O . ALA A 1 204 ? -11.472 11.399 6.848 1.00 82.31 204 ALA A O 1
ATOM 1630 N N . ARG A 1 205 ? -9.468 11.688 5.890 1.00 84.00 205 ARG A N 1
ATOM 1631 C CA . ARG A 1 205 ? -9.495 10.427 5.142 1.00 84.00 205 ARG A CA 1
ATOM 1632 C C . ARG A 1 205 ? -9.264 9.228 6.060 1.00 84.00 205 ARG A C 1
ATOM 1634 O O . ARG A 1 205 ? -10.010 8.260 5.953 1.00 84.00 205 ARG A O 1
ATOM 1641 N N . GLU A 1 206 ? -8.271 9.301 6.942 1.00 82.56 206 GLU A N 1
ATOM 1642 C CA . GLU A 1 206 ? -7.982 8.247 7.922 1.00 82.56 206 GLU A CA 1
ATOM 1643 C C . GLU A 1 206 ? -9.133 8.085 8.907 1.00 82.56 206 GLU A C 1
ATOM 1645 O O . GLU A 1 206 ? -9.595 6.967 9.108 1.00 82.56 206 GLU A O 1
ATOM 1650 N N . ALA A 1 207 ? -9.690 9.193 9.404 1.00 86.38 207 ALA A N 1
ATOM 1651 C CA . ALA A 1 207 ? -10.864 9.165 10.264 1.00 86.38 207 ALA A CA 1
ATOM 1652 C C . ALA A 1 207 ? -12.051 8.457 9.589 1.00 86.38 207 ALA A C 1
ATOM 1654 O O . ALA A 1 207 ? -12.646 7.560 10.180 1.00 86.38 207 ALA A O 1
ATOM 1655 N N . ARG A 1 208 ? -12.366 8.786 8.325 1.00 86.69 208 ARG A N 1
ATOM 1656 C CA . ARG A 1 208 ? -13.440 8.103 7.575 1.00 86.69 208 ARG A CA 1
ATOM 1657 C C . ARG A 1 208 ? -13.185 6.605 7.409 1.00 86.69 208 ARG A C 1
ATOM 1659 O O . 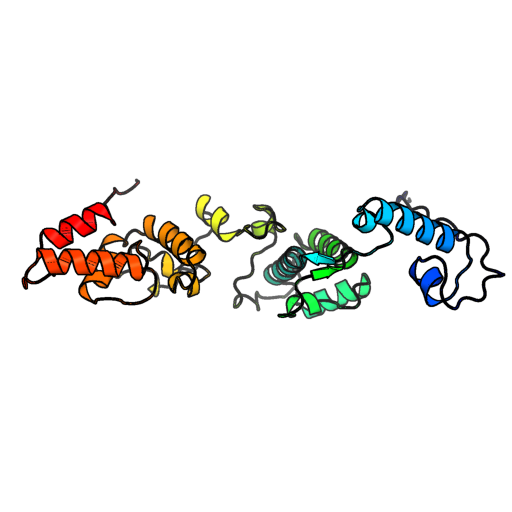ARG A 1 208 ? -14.112 5.814 7.547 1.00 86.69 208 ARG A O 1
ATOM 1666 N N . GLN A 1 209 ? -11.947 6.217 7.117 1.00 84.75 209 GLN A N 1
ATOM 1667 C CA . GLN A 1 209 ? -11.568 4.811 6.974 1.00 84.75 209 GLN A CA 1
ATOM 1668 C C . GLN A 1 209 ? -11.678 4.055 8.307 1.00 84.75 209 GLN A C 1
ATOM 1670 O O . GLN A 1 209 ? -12.289 2.991 8.349 1.00 84.75 209 GLN A O 1
ATOM 1675 N N . ALA A 1 210 ? -11.166 4.622 9.402 1.00 90.44 210 ALA A N 1
ATOM 1676 C CA . ALA A 1 210 ? -11.290 4.041 10.737 1.00 90.44 210 ALA A CA 1
ATOM 1677 C C . ALA A 1 210 ? -12.759 3.885 11.159 1.00 90.44 210 ALA A C 1
ATOM 1679 O O . ALA A 1 210 ? -13.145 2.828 11.655 1.00 90.44 210 ALA A O 1
ATOM 1680 N N . ILE A 1 211 ? -13.596 4.902 10.911 1.00 90.44 211 ILE A N 1
ATOM 1681 C CA . ILE A 1 211 ? -15.036 4.869 11.213 1.00 90.44 211 ILE A CA 1
ATOM 1682 C C . ILE A 1 211 ? -15.730 3.724 10.460 1.00 90.44 211 ILE A C 1
ATOM 1684 O O . ILE A 1 211 ? -16.519 2.998 11.062 1.00 90.44 211 ILE A O 1
ATOM 1688 N N . ALA A 1 212 ? -15.396 3.503 9.183 1.00 87.50 212 ALA A N 1
ATOM 1689 C CA . ALA A 1 212 ? -15.964 2.410 8.389 1.00 87.50 212 ALA A CA 1
ATOM 1690 C C . ALA A 1 212 ? -15.610 1.013 8.938 1.00 87.50 212 ALA A C 1
ATOM 1692 O O . ALA A 1 212 ? -16.433 0.096 8.871 1.00 87.50 212 ALA A O 1
ATOM 1693 N N . VAL A 1 213 ? -14.413 0.850 9.515 1.00 88.50 213 VAL A N 1
ATOM 1694 C CA . VAL A 1 213 ? -14.019 -0.386 10.216 1.00 88.50 213 VAL A CA 1
ATOM 1695 C C . VAL A 1 213 ? -14.754 -0.501 11.555 1.00 88.50 213 VAL A C 1
ATOM 1697 O O . VAL A 1 213 ? -15.284 -1.560 11.885 1.00 88.50 213 VAL A O 1
ATOM 1700 N N . CYS A 1 214 ? -14.835 0.588 12.326 1.00 90.69 214 CYS A N 1
ATOM 1701 C CA . CYS A 1 214 ? -15.535 0.609 13.609 1.00 90.69 214 CYS A CA 1
ATOM 1702 C C . CYS A 1 214 ? -17.020 0.249 13.481 1.00 90.69 214 CYS A C 1
ATOM 1704 O O . CYS A 1 214 ? -17.521 -0.453 14.353 1.00 90.69 214 CYS A O 1
ATOM 1706 N N . ALA A 1 215 ? -17.690 0.667 12.402 1.00 87.75 215 ALA A N 1
ATOM 1707 C CA . ALA A 1 215 ? -19.102 0.376 12.132 1.00 87.75 215 ALA A CA 1
ATOM 1708 C C . ALA A 1 215 ? -19.432 -1.129 12.089 1.00 87.75 215 ALA A C 1
ATOM 1710 O O . ALA A 1 215 ? -20.571 -1.517 12.319 1.00 87.75 215 ALA A O 1
ATOM 1711 N N . GLN A 1 216 ? -18.436 -1.978 11.822 1.00 86.00 216 GLN A N 1
ATOM 1712 C CA . GLN A 1 216 ? -18.578 -3.436 11.747 1.00 86.00 216 GLN A CA 1
ATOM 1713 C C . GLN A 1 216 ? -18.106 -4.139 13.029 1.00 86.00 216 GLN A C 1
ATOM 1715 O O . GLN A 1 216 ? -18.159 -5.363 13.136 1.00 86.00 216 GLN A O 1
ATOM 1720 N N . CYS A 1 217 ? -17.586 -3.385 14.000 1.00 88.38 217 CYS A N 1
ATOM 1721 C CA . CYS A 1 217 ? -16.947 -3.948 15.178 1.00 88.38 217 CYS A CA 1
ATOM 1722 C C . CYS A 1 217 ? -17.998 -4.408 16.205 1.00 88.38 217 CYS A C 1
ATOM 1724 O O . CYS A 1 217 ? -18.801 -3.588 16.657 1.00 88.38 217 CYS A O 1
ATOM 1726 N N . PRO A 1 218 ? -17.961 -5.669 16.680 1.00 88.81 218 PRO A N 1
ATOM 1727 C CA . PRO A 1 218 ? -18.960 -6.199 17.617 1.00 88.81 218 PRO A CA 1
ATOM 1728 C C . PRO A 1 218 ? -18.906 -5.545 19.009 1.00 88.81 218 PRO A C 1
ATOM 1730 O O . PRO A 1 218 ? -19.797 -5.749 19.835 1.00 88.81 218 PRO A O 1
ATOM 1733 N N . ILE A 1 219 ? -17.860 -4.763 19.290 1.00 92.38 219 ILE A N 1
ATOM 1734 C CA . ILE A 1 219 ? -17.698 -4.018 20.542 1.00 92.38 219 ILE A CA 1
ATOM 1735 C C . ILE A 1 219 ? -17.947 -2.512 20.379 1.00 92.38 219 ILE A C 1
ATOM 1737 O O . ILE A 1 219 ? -17.665 -1.759 21.309 1.00 92.38 219 ILE A O 1
ATOM 1741 N N . ILE A 1 220 ? -18.454 -2.047 19.225 1.00 93.56 220 ILE A N 1
ATOM 1742 C CA . ILE A 1 220 ? -18.605 -0.612 18.915 1.00 93.56 220 ILE A CA 1
ATOM 1743 C C . ILE A 1 220 ? -19.339 0.152 20.023 1.00 93.56 220 ILE A C 1
ATOM 1745 O O . ILE A 1 220 ? -18.891 1.220 20.434 1.00 93.56 220 ILE A O 1
ATOM 1749 N N . ARG A 1 221 ? -20.409 -0.434 20.572 1.00 94.12 221 ARG A N 1
ATOM 1750 C CA . ARG A 1 221 ? -21.220 0.180 21.628 1.00 94.12 221 ARG A CA 1
ATOM 1751 C C . ARG A 1 221 ? -20.474 0.317 22.951 1.00 94.12 221 ARG A C 1
ATOM 1753 O O . ARG A 1 221 ? -20.554 1.368 23.583 1.00 94.12 221 ARG A O 1
ATOM 1760 N N . ASP A 1 222 ? -19.751 -0.720 23.363 1.00 93.12 222 ASP A N 1
ATOM 1761 C CA . ASP A 1 222 ? -18.963 -0.687 24.600 1.00 93.12 222 ASP A CA 1
ATOM 1762 C C . ASP A 1 222 ? -17.773 0.262 24.447 1.00 93.12 222 ASP A C 1
ATOM 1764 O O . ASP A 1 222 ? -17.513 1.076 25.327 1.00 93.12 222 ASP A O 1
ATOM 1768 N N . CYS A 1 223 ? -17.117 0.235 23.284 1.00 94.81 223 CYS A N 1
ATOM 1769 C CA . CYS A 1 223 ? -16.031 1.142 22.934 1.00 94.81 223 CYS A CA 1
ATOM 1770 C C . CYS A 1 223 ? -16.484 2.610 22.968 1.00 94.81 223 CYS A C 1
ATOM 1772 O O . CYS A 1 223 ? -15.823 3.433 23.600 1.00 94.81 223 CYS A O 1
ATOM 1774 N N . LEU A 1 224 ? -17.630 2.936 22.355 1.00 95.94 224 LEU A N 1
ATOM 1775 C CA . LEU A 1 224 ? -18.178 4.294 22.372 1.00 95.94 224 LEU A CA 1
ATOM 1776 C C . LEU A 1 224 ? -18.550 4.734 23.791 1.00 95.94 224 LEU A C 1
ATOM 1778 O O . LEU A 1 224 ? -18.233 5.852 24.193 1.00 95.94 224 LEU A O 1
ATOM 1782 N N . ARG A 1 225 ? -19.192 3.850 24.565 1.00 95.44 225 ARG A N 1
ATOM 1783 C CA . ARG A 1 225 ? -19.542 4.118 25.964 1.00 95.44 225 ARG A CA 1
ATOM 1784 C C . ARG A 1 225 ? -18.299 4.463 26.777 1.00 95.44 225 ARG A C 1
ATOM 1786 O O . ARG A 1 225 ? -18.289 5.495 27.439 1.00 95.44 225 ARG A O 1
ATOM 1793 N N . THR A 1 226 ? -17.270 3.622 26.717 1.00 94.75 226 THR A N 1
ATOM 1794 C CA . THR A 1 226 ? -16.019 3.844 27.448 1.00 94.75 226 THR A CA 1
ATOM 1795 C C . THR A 1 226 ? -15.357 5.147 27.017 1.00 94.75 226 THR A C 1
ATOM 1797 O O . THR A 1 226 ? -14.982 5.938 27.874 1.00 94.75 226 THR A O 1
ATOM 1800 N N . ALA A 1 227 ? -15.299 5.430 25.712 1.00 96.50 227 ALA A N 1
ATOM 1801 C CA . ALA A 1 227 ? -14.694 6.658 25.207 1.00 96.50 227 ALA A CA 1
ATOM 1802 C C . ALA A 1 227 ? -15.409 7.928 25.701 1.00 96.50 227 ALA A C 1
ATOM 1804 O O . ALA A 1 227 ? -14.755 8.907 26.056 1.00 96.50 227 ALA A O 1
ATOM 1805 N N . LEU A 1 228 ? -16.746 7.917 25.762 1.00 95.38 228 LEU A N 1
ATOM 1806 C CA . LEU A 1 228 ? -17.531 9.047 26.269 1.00 95.38 228 LEU A CA 1
ATOM 1807 C C . LEU A 1 228 ? -17.396 9.223 27.789 1.00 95.38 228 LEU A C 1
ATOM 1809 O O . LEU A 1 228 ? -17.296 10.358 28.256 1.00 95.38 228 LEU A O 1
ATOM 1813 N N . LEU A 1 229 ? -17.380 8.120 28.548 1.00 93.06 229 LEU A N 1
ATOM 1814 C CA . LEU A 1 229 ? -17.247 8.145 30.009 1.00 93.06 229 LEU A CA 1
ATOM 1815 C C . LEU A 1 229 ? -15.847 8.579 30.456 1.00 93.06 229 LEU A C 1
ATOM 1817 O O . LEU A 1 229 ? -15.734 9.428 31.337 1.00 93.06 229 LEU A O 1
ATOM 1821 N N . ASN A 1 230 ? -14.802 8.040 29.825 1.00 93.00 230 ASN A N 1
ATOM 1822 C CA . ASN A 1 230 ? -13.412 8.402 30.108 1.00 93.00 230 ASN A CA 1
ATOM 1823 C C . ASN A 1 230 ? -13.057 9.783 29.558 1.00 93.00 230 ASN A C 1
ATOM 1825 O O . ASN A 1 230 ? -12.172 10.454 30.079 1.00 93.00 230 ASN A O 1
ATOM 1829 N N . GLY A 1 231 ? -13.761 10.220 28.513 1.00 90.88 231 GLY A N 1
ATOM 1830 C CA . GLY A 1 231 ? -13.491 11.496 27.883 1.00 90.88 231 GLY A CA 1
ATOM 1831 C C . GLY A 1 231 ? -12.307 11.482 26.931 1.00 90.88 231 GLY A C 1
ATOM 1832 O O . GLY A 1 231 ? -11.576 12.460 26.896 1.00 90.88 231 GLY A O 1
ATOM 1833 N N . GLU A 1 232 ? -12.136 10.404 26.167 1.00 92.38 232 GLU A N 1
ATOM 1834 C CA . GLU A 1 232 ? -11.018 10.230 25.232 1.00 92.38 232 GLU A CA 1
ATOM 1835 C C . GLU A 1 232 ? -10.967 11.357 24.185 1.00 92.38 232 GLU A C 1
ATOM 1837 O O . GLU A 1 232 ? -11.846 11.462 23.317 1.00 92.38 232 GLU A O 1
ATOM 1842 N N . GLU A 1 233 ? -9.914 12.176 24.241 1.00 88.62 233 GLU A N 1
ATOM 1843 C CA . GLU A 1 233 ? -9.777 13.427 23.474 1.00 88.62 233 GLU A CA 1
ATOM 1844 C C . GLU A 1 233 ? -9.175 13.238 22.074 1.00 88.62 233 GLU A C 1
ATOM 1846 O O . GLU A 1 233 ? -9.284 14.120 21.224 1.00 88.62 233 GLU A O 1
ATOM 1851 N N . HIS A 1 234 ? -8.573 12.078 21.801 1.00 90.88 234 HIS A N 1
ATOM 1852 C CA . HIS A 1 234 ? -7.847 11.811 20.557 1.00 90.88 234 HIS A CA 1
ATOM 1853 C C . HIS A 1 234 ? -8.333 10.544 19.854 1.00 90.88 234 HIS A C 1
ATOM 1855 O O . HIS A 1 234 ? -9.017 9.701 20.440 1.00 90.88 234 HIS A O 1
ATOM 1861 N N . GLY A 1 235 ? -8.001 10.414 18.572 1.00 91.88 235 GLY A N 1
ATOM 1862 C CA . GLY A 1 235 ? -8.273 9.211 17.796 1.00 91.88 235 GLY A CA 1
ATOM 1863 C C . GLY A 1 235 ? -9.740 8.959 17.456 1.00 91.88 235 GLY A C 1
ATOM 1864 O O . GLY A 1 235 ? -10.644 9.742 17.771 1.00 91.88 235 GLY A O 1
ATOM 1865 N N . VAL A 1 236 ? -9.985 7.823 16.808 1.00 94.69 236 VAL A N 1
ATOM 1866 C CA . VAL A 1 236 ? -11.308 7.299 16.460 1.00 94.69 236 VAL A CA 1
ATOM 1867 C C . VAL A 1 236 ? -11.696 6.196 17.435 1.00 94.69 236 VAL A C 1
ATOM 1869 O O . VAL A 1 236 ? -11.001 5.193 17.568 1.00 94.69 236 VAL A O 1
ATOM 1872 N N . TRP A 1 237 ? -12.846 6.361 18.080 1.00 95.25 237 TRP A N 1
ATOM 1873 C CA . TRP A 1 237 ? -13.364 5.435 19.084 1.00 95.25 237 TRP A CA 1
ATOM 1874 C C . TRP A 1 237 ? -14.849 5.217 18.852 1.00 95.25 237 TRP A C 1
ATOM 1876 O O . TRP A 1 237 ? -15.586 6.178 18.628 1.00 95.25 237 TRP A O 1
ATOM 1886 N N . GLY A 1 238 ? -15.292 3.960 18.904 1.00 93.94 238 GLY A N 1
ATOM 1887 C CA . GLY A 1 238 ? -16.716 3.632 18.856 1.00 93.94 238 GLY A CA 1
ATOM 1888 C C . GLY A 1 238 ? -17.463 4.191 17.639 1.00 93.94 238 GLY A C 1
ATOM 1889 O O . GLY A 1 238 ? -18.634 4.527 17.756 1.00 93.94 238 GLY A O 1
ATOM 1890 N N . GLY A 1 239 ? -16.783 4.343 16.496 1.00 94.25 239 GLY A N 1
ATOM 1891 C CA . GLY A 1 239 ? -17.380 4.875 15.264 1.00 94.25 239 GLY A CA 1
ATOM 1892 C C . GLY A 1 239 ? -17.393 6.401 15.139 1.00 94.25 239 GLY A C 1
ATOM 1893 O O . GLY A 1 239 ? -17.941 6.906 14.166 1.00 94.25 239 GLY A O 1
ATOM 1894 N N . LEU A 1 240 ? -16.773 7.141 16.062 1.00 95.19 240 LEU A N 1
ATOM 1895 C CA . LEU A 1 240 ? -16.709 8.605 16.025 1.00 95.19 240 LEU A CA 1
ATOM 1896 C C . LEU A 1 240 ? -15.265 9.111 16.091 1.00 95.19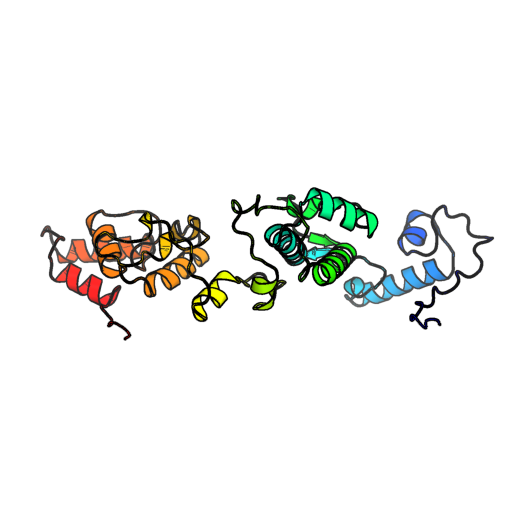 240 LEU A C 1
ATOM 1898 O O . LEU A 1 240 ? -14.448 8.584 16.852 1.00 95.19 240 LEU A O 1
ATOM 1902 N N . SER A 1 241 ? -14.960 10.172 15.343 1.00 94.69 241 SER A N 1
ATOM 1903 C CA . SER A 1 241 ? -13.708 10.926 15.481 1.00 94.69 241 SER A CA 1
ATOM 1904 C C . SER A 1 241 ? -13.694 11.771 16.758 1.00 94.69 241 SER A C 1
ATOM 1906 O O . SER A 1 241 ? -14.741 12.019 17.358 1.00 94.69 241 SER A O 1
ATOM 1908 N N . ALA A 1 242 ? -12.515 12.234 17.180 1.00 93.25 242 ALA A N 1
ATOM 1909 C CA . ALA A 1 242 ? -12.377 13.099 18.354 1.00 93.25 242 ALA A CA 1
ATOM 1910 C C . ALA A 1 242 ? -13.298 14.344 18.314 1.00 93.25 242 ALA A C 1
ATOM 1912 O O . ALA A 1 242 ? -14.069 14.519 19.262 1.00 93.25 242 ALA A O 1
ATOM 1913 N N . PRO A 1 243 ? -13.356 15.135 17.218 1.00 91.88 243 PRO A N 1
ATOM 1914 C CA . PRO A 1 243 ? -14.283 16.267 17.130 1.00 91.88 243 PRO A CA 1
ATOM 1915 C C . PRO A 1 243 ? -15.760 15.865 17.249 1.00 91.88 243 PRO A C 1
ATOM 1917 O O . PRO A 1 243 ? -16.536 16.534 17.930 1.00 91.88 243 PRO A O 1
ATOM 1920 N N . GLN A 1 244 ? -16.159 14.750 16.626 1.00 94.81 244 GLN A N 1
ATOM 1921 C CA . GLN A 1 244 ? -17.537 14.253 16.701 1.00 94.81 244 GLN A CA 1
ATOM 1922 C C . GLN A 1 244 ? -17.894 13.812 18.126 1.00 94.81 244 GLN A C 1
ATOM 1924 O O . GLN A 1 244 ? -18.959 14.161 18.634 1.00 94.81 244 GLN A O 1
ATOM 1929 N N . ARG A 1 245 ? -16.995 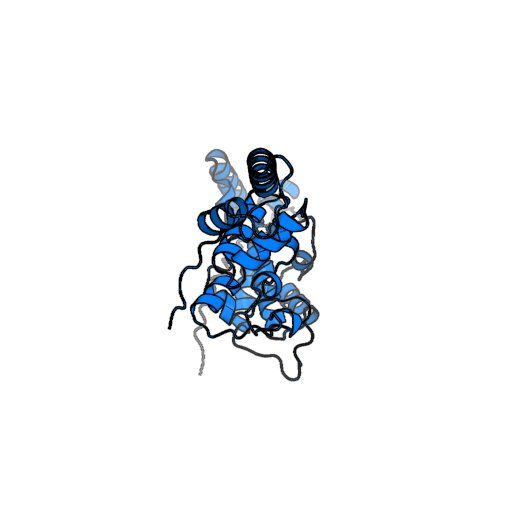13.085 18.805 1.00 96.00 245 ARG A N 1
ATOM 1930 C CA . ARG A 1 245 ? -17.202 12.677 20.203 1.00 96.00 245 ARG A CA 1
ATOM 1931 C C . ARG A 1 245 ? -17.291 13.870 21.138 1.00 96.00 245 ARG A C 1
ATOM 1933 O O . ARG A 1 245 ? -18.132 13.855 22.030 1.00 96.00 245 ARG A O 1
ATOM 1940 N N . GLN A 1 246 ? -16.465 14.896 20.938 1.00 94.62 246 GLN A N 1
ATOM 1941 C CA . GLN A 1 246 ? -16.508 16.110 21.750 1.00 94.62 246 GLN A CA 1
ATOM 1942 C C . GLN A 1 246 ? -17.873 16.802 21.644 1.00 94.62 246 GLN A C 1
ATOM 1944 O O . GLN A 1 246 ? -18.458 17.159 22.666 1.00 94.62 246 GLN A O 1
ATOM 1949 N N . GLN A 1 247 ? -18.422 16.924 20.431 1.00 95.44 247 GLN A N 1
ATOM 1950 C CA . GLN A 1 247 ? -19.762 17.480 20.215 1.00 95.44 247 GLN A CA 1
ATOM 1951 C C . GLN A 1 247 ? -20.842 16.664 20.937 1.00 95.44 247 GLN A C 1
ATOM 1953 O O . GLN A 1 247 ? -21.661 17.228 21.664 1.00 95.44 247 GLN A O 1
ATOM 1958 N N . VAL A 1 248 ? -20.813 15.336 20.790 1.00 94.94 248 VAL A N 1
ATOM 1959 C CA . VAL A 1 248 ? -21.753 14.427 21.465 1.00 94.94 248 VAL A CA 1
ATOM 1960 C C . VAL A 1 248 ? -21.639 14.540 22.988 1.00 94.94 248 VAL A C 1
ATOM 1962 O O . VAL A 1 248 ? -22.650 14.632 23.684 1.00 94.94 248 VAL A O 1
ATOM 1965 N N . ARG A 1 249 ? -20.415 14.581 23.525 1.00 93.69 249 ARG A N 1
ATOM 1966 C CA . ARG A 1 249 ? -20.160 14.704 24.965 1.00 93.69 249 ARG A CA 1
ATOM 1967 C C . ARG A 1 249 ? -20.685 16.027 25.519 1.00 93.69 249 ARG A C 1
ATOM 1969 O O . ARG A 1 249 ? -21.318 16.013 26.571 1.00 93.69 249 ARG A O 1
ATOM 1976 N N . GLN A 1 250 ? -20.487 17.135 24.805 1.00 93.44 250 GLN A N 1
ATOM 1977 C CA . GLN A 1 250 ? -21.002 18.445 25.209 1.00 93.44 250 GLN A CA 1
ATOM 1978 C C . GLN A 1 250 ? -22.535 18.466 25.243 1.00 93.44 250 GLN A C 1
ATOM 1980 O O . GLN A 1 250 ? -23.131 18.944 26.206 1.00 93.44 250 GLN A O 1
ATOM 1985 N N . GLN A 1 251 ? -23.187 17.911 24.216 1.00 93.12 251 GLN A N 1
ATOM 1986 C CA . GLN A 1 251 ? -24.649 17.795 24.180 1.00 93.12 251 GLN A CA 1
ATOM 1987 C C . GLN A 1 251 ? -25.169 16.978 25.365 1.00 93.12 251 GLN A C 1
ATOM 1989 O O . GLN A 1 251 ? -26.119 17.385 26.033 1.00 93.12 251 GLN A O 1
ATOM 1994 N N . LEU A 1 252 ? -24.508 15.858 25.658 1.00 92.06 252 LEU A N 1
ATOM 1995 C CA . LEU A 1 252 ? -24.868 14.979 26.761 1.00 92.06 252 LEU A CA 1
ATOM 1996 C C . LEU A 1 252 ? -24.687 15.667 28.124 1.00 92.06 252 LEU A C 1
ATOM 1998 O O . LEU A 1 252 ? -25.567 15.581 28.976 1.00 92.06 252 LEU A O 1
ATOM 2002 N N . GLN A 1 253 ? -23.590 16.401 28.324 1.00 91.31 253 GLN A N 1
ATOM 2003 C CA . GLN A 1 253 ? -23.351 17.184 29.542 1.00 91.31 253 GLN A CA 1
ATOM 2004 C C . GLN A 1 253 ? -24.423 18.260 29.756 1.00 91.31 253 GLN A C 1
ATOM 2006 O O . GLN A 1 253 ? -24.933 18.397 30.869 1.00 91.31 253 GLN A O 1
ATOM 2011 N N . ASN A 1 254 ? -24.820 18.963 28.691 1.00 92.12 254 ASN A N 1
ATOM 2012 C CA . ASN A 1 254 ? -25.875 19.976 28.758 1.00 92.12 254 ASN A CA 1
ATOM 2013 C C . ASN A 1 254 ? -27.222 19.356 29.179 1.00 92.12 254 ASN A C 1
ATOM 2015 O O . ASN A 1 254 ? -27.908 19.895 30.045 1.00 92.12 254 ASN A O 1
ATOM 2019 N N . GLN A 1 255 ? -27.576 18.193 28.619 1.00 91.19 255 GLN A N 1
ATOM 2020 C CA . GLN A 1 255 ? -28.822 17.480 28.940 1.00 91.19 255 GLN A CA 1
ATOM 2021 C C . GLN A 1 255 ? -28.847 16.908 30.361 1.00 91.19 255 GLN A C 1
ATOM 2023 O O . GLN A 1 255 ? -29.903 16.849 30.985 1.00 91.19 255 GLN A O 1
ATOM 2028 N N . LEU A 1 256 ? -27.696 16.470 30.874 1.00 90.31 256 LEU A N 1
ATOM 2029 C CA . LEU A 1 256 ? -27.610 15.863 32.199 1.00 90.31 256 LEU A CA 1
ATOM 2030 C C . LEU A 1 256 ? -27.646 16.892 33.330 1.00 90.31 256 LEU A C 1
ATOM 2032 O O . LEU A 1 256 ? -27.981 16.513 34.450 1.00 90.31 256 LEU A O 1
ATOM 2036 N N . SER A 1 257 ? -27.312 18.161 33.063 1.00 87.12 257 SER A N 1
ATOM 2037 C CA . SER A 1 257 ? -27.365 19.258 34.047 1.00 87.12 257 SER A CA 1
ATOM 2038 C C . SER A 1 257 ? -26.727 18.887 35.404 1.00 87.12 257 SER A C 1
ATOM 2040 O O . SER A 1 257 ? -27.301 19.126 36.462 1.00 87.12 257 SER A O 1
ATOM 2042 N N . GLY A 1 258 ? -25.555 18.236 35.380 1.00 80.69 258 GLY A N 1
ATOM 2043 C CA . GLY A 1 258 ? -24.818 17.803 36.581 1.00 80.69 258 GLY A CA 1
ATOM 2044 C C . GLY A 1 258 ? -25.124 16.384 37.084 1.00 80.69 258 GLY A C 1
ATOM 2045 O O . GLY A 1 258 ? -24.460 15.907 38.002 1.00 80.69 258 GLY A O 1
ATOM 2046 N N . ARG A 1 259 ? -26.080 15.668 36.478 1.00 86.62 259 ARG A N 1
ATOM 2047 C CA . ARG A 1 259 ? -26.340 14.249 36.776 1.00 86.62 259 ARG A CA 1
ATOM 2048 C C . ARG A 1 259 ? -25.225 13.354 36.233 1.00 86.62 259 ARG A C 1
ATOM 2050 O O . ARG A 1 259 ? -24.611 13.648 35.207 1.00 86.62 259 ARG A O 1
ATOM 2057 N N . ALA A 1 260 ? -25.001 12.220 36.898 1.00 87.88 260 ALA A N 1
ATOM 2058 C CA . ALA A 1 260 ? -24.025 11.232 36.456 1.00 87.88 260 ALA A CA 1
ATOM 2059 C C . ALA A 1 260 ? -24.345 10.728 35.036 1.00 87.88 260 ALA A C 1
ATOM 2061 O O . ALA A 1 260 ? -25.464 10.307 34.743 1.00 87.88 260 ALA A O 1
ATOM 2062 N N . MET A 1 261 ? -23.340 10.756 34.157 1.00 87.75 261 MET A N 1
ATOM 2063 C CA . MET A 1 261 ? -23.453 10.261 32.781 1.00 87.75 261 MET A CA 1
ATOM 2064 C C . MET A 1 261 ? -23.544 8.733 32.725 1.00 87.75 261 MET A C 1
ATOM 2066 O O . MET A 1 261 ? -24.241 8.175 31.877 1.00 87.75 261 MET A O 1
ATOM 2070 N N . ALA A 1 262 ? -22.855 8.045 33.637 1.00 88.19 262 ALA A N 1
ATOM 2071 C CA . ALA A 1 262 ? -22.886 6.593 33.721 1.00 88.19 262 ALA A CA 1
ATOM 2072 C C . ALA A 1 262 ? -24.311 6.099 34.024 1.00 88.19 262 ALA A C 1
ATOM 2074 O O . ALA A 1 262 ? -24.911 6.470 35.028 1.00 88.19 262 ALA A O 1
ATOM 2075 N N . GLY A 1 263 ? -24.852 5.256 33.140 1.00 86.44 263 GLY A N 1
ATOM 2076 C CA . GLY A 1 263 ? -26.182 4.659 33.300 1.00 86.44 263 GLY A CA 1
ATOM 2077 C C . GLY A 1 263 ? -27.367 5.565 32.942 1.00 86.44 263 GLY A C 1
ATOM 2078 O O . GLY A 1 263 ? -28.508 5.127 33.091 1.00 86.44 263 GLY A O 1
ATOM 2079 N N . SER A 1 264 ? -27.135 6.786 32.445 1.00 92.31 264 SER A N 1
ATOM 2080 C CA . SER A 1 264 ? -28.214 7.713 32.088 1.00 92.31 264 SER A CA 1
ATOM 2081 C C . SER A 1 264 ? -29.001 7.276 30.841 1.00 92.31 264 SER A C 1
ATOM 2083 O O . SER A 1 264 ? -28.488 6.586 29.950 1.00 92.31 264 SER A O 1
ATOM 2085 N N . ALA A 1 265 ? -30.271 7.685 30.758 1.00 92.81 265 ALA A N 1
ATOM 2086 C CA . ALA A 1 265 ? -31.113 7.420 29.589 1.00 92.81 265 ALA A CA 1
ATOM 2087 C C . ALA A 1 265 ? -30.634 8.214 28.362 1.00 92.81 265 ALA A C 1
ATOM 2089 O O . ALA A 1 265 ? -30.756 7.757 27.228 1.00 92.81 265 ALA A O 1
ATOM 2090 N N . GLU A 1 266 ? -30.052 9.388 28.591 1.00 94.00 266 GLU A N 1
ATOM 2091 C CA . GLU A 1 266 ? -29.424 10.242 27.588 1.00 94.00 266 GLU A CA 1
ATOM 2092 C C . GLU A 1 266 ? -28.227 9.527 26.950 1.00 94.00 266 GLU A C 1
ATOM 2094 O O . GLU A 1 266 ? -28.154 9.435 25.725 1.00 94.00 266 GLU A O 1
ATOM 2099 N N . LEU A 1 267 ? -27.343 8.923 27.758 1.00 93.06 267 LEU A N 1
ATOM 2100 C CA . LEU A 1 267 ? -26.221 8.134 27.245 1.00 93.06 267 LEU A CA 1
ATOM 2101 C C . LEU A 1 267 ? -26.726 6.922 26.458 1.00 93.06 267 LEU A C 1
ATOM 2103 O O . LEU A 1 267 ? -26.193 6.622 25.393 1.00 93.06 267 LEU A O 1
ATOM 2107 N N . ARG A 1 268 ? -27.769 6.233 26.942 1.00 92.81 268 ARG A N 1
ATOM 2108 C CA . ARG A 1 268 ? -28.364 5.101 26.215 1.00 92.81 268 ARG A CA 1
ATOM 2109 C C . ARG A 1 268 ? -28.874 5.525 24.833 1.00 92.81 268 ARG A C 1
ATOM 2111 O O . ARG A 1 268 ? -28.514 4.872 23.862 1.00 92.81 268 ARG A O 1
ATOM 2118 N N . ARG A 1 269 ? -29.595 6.650 24.737 1.00 93.62 269 ARG A N 1
ATOM 2119 C CA . ARG A 1 269 ? -30.069 7.218 23.460 1.00 93.62 269 ARG A CA 1
ATOM 2120 C C . ARG A 1 269 ? -28.922 7.551 22.508 1.00 93.62 269 ARG A C 1
ATOM 2122 O O . ARG A 1 269 ? -28.983 7.192 21.341 1.00 93.62 269 ARG A O 1
ATOM 2129 N N . VAL A 1 270 ? -27.856 8.180 23.005 1.00 93.50 270 VAL A N 1
ATOM 2130 C CA . VAL A 1 270 ? -26.646 8.448 22.206 1.00 93.50 270 VAL A CA 1
ATOM 2131 C C . VAL A 1 270 ? -26.052 7.147 21.663 1.00 93.50 270 VAL A C 1
ATOM 2133 O O . VAL A 1 270 ? -25.750 7.051 20.475 1.00 93.50 270 VAL A O 1
ATOM 2136 N N . LEU A 1 271 ? -25.907 6.131 22.517 1.00 93.31 271 LEU A N 1
ATOM 2137 C CA . LEU A 1 271 ? -25.392 4.831 22.094 1.00 93.31 271 LEU A CA 1
ATOM 2138 C C . LEU A 1 271 ? -26.309 4.160 21.067 1.00 93.31 271 LEU A C 1
ATOM 2140 O O . LEU A 1 271 ? -25.798 3.529 20.155 1.00 93.31 271 LEU A O 1
ATOM 2144 N N . ASP A 1 272 ? -27.630 4.290 21.179 1.00 91.19 272 ASP A N 1
ATOM 2145 C CA . ASP A 1 272 ? -28.575 3.733 20.203 1.00 91.19 272 ASP A CA 1
ATOM 2146 C C . ASP A 1 272 ? -28.472 4.424 18.837 1.00 91.19 272 ASP A C 1
ATOM 2148 O O . ASP A 1 272 ? -28.533 3.750 17.814 1.00 91.19 272 ASP A O 1
ATOM 2152 N N . THR A 1 273 ? -28.235 5.737 18.810 1.00 91.19 273 THR A N 1
ATOM 2153 C CA . THR A 1 273 ? -28.069 6.504 17.566 1.00 91.19 273 THR A CA 1
ATOM 2154 C C . THR A 1 273 ? -26.769 6.173 16.833 1.00 91.19 273 THR A C 1
ATOM 2156 O O . THR A 1 273 ? -26.769 6.019 15.615 1.00 91.19 273 THR A O 1
ATOM 2159 N N . PHE A 1 274 ? -25.644 6.103 17.552 1.00 88.81 274 PHE A N 1
ATOM 2160 C CA . PHE A 1 274 ? -24.312 6.007 16.934 1.00 88.81 274 PHE A CA 1
ATOM 2161 C C . PHE A 1 274 ? -23.713 4.597 16.949 1.00 88.81 274 PHE A C 1
ATOM 2163 O O . PHE A 1 274 ? -22.798 4.306 16.184 1.00 88.81 274 PHE A O 1
ATOM 2170 N N . ALA A 1 275 ? -24.212 3.727 17.821 1.00 84.44 275 ALA A N 1
ATOM 2171 C CA . ALA A 1 275 ? -23.782 2.343 17.967 1.00 84.44 275 ALA A CA 1
ATOM 2172 C C . ALA A 1 275 ? -25.007 1.433 18.209 1.00 84.44 275 ALA A C 1
ATOM 2174 O O . ALA A 1 275 ? -25.109 0.799 19.279 1.00 84.44 275 ALA A O 1
ATOM 2175 N N . PRO A 1 276 ? -25.965 1.403 17.254 1.00 74.06 276 PRO A N 1
ATOM 2176 C CA . PRO A 1 276 ? -27.160 0.584 17.376 1.00 74.06 276 PRO A CA 1
ATOM 2177 C C . PRO A 1 276 ? -26.764 -0.880 17.551 1.00 74.06 276 PRO A C 1
ATOM 2179 O O . PRO A 1 276 ? -25.831 -1.380 16.920 1.00 74.06 276 PRO A O 1
ATOM 2182 N N . GLN A 1 277 ? -27.463 -1.578 18.444 1.00 63.31 277 GLN A N 1
ATOM 2183 C CA . GLN A 1 277 ? -27.299 -3.019 18.576 1.00 63.31 277 GLN A CA 1
ATOM 2184 C C . GLN A 1 277 ? -28.026 -3.712 17.429 1.00 63.31 277 GLN A C 1
ATOM 2186 O O . GLN A 1 277 ? -29.141 -4.187 17.610 1.00 63.31 277 GLN A O 1
ATOM 2191 N N . GLU A 1 278 ? -27.412 -3.787 16.251 1.00 57.69 278 GLU A N 1
ATOM 2192 C CA . GLU A 1 278 ? -27.929 -4.659 15.201 1.00 57.69 278 GLU A CA 1
ATOM 2193 C C . GLU A 1 278 ? -27.230 -6.022 15.205 1.00 57.69 278 GLU A C 1
ATOM 2195 O O . GLU A 1 278 ? -26.123 -6.209 14.712 1.00 57.69 278 GLU A O 1
ATOM 2200 N N . VAL A 1 279 ? -27.943 -6.942 15.867 1.00 43.59 279 VAL A N 1
ATOM 2201 C CA . VAL A 1 279 ? -28.286 -8.314 15.463 1.00 43.59 279 VAL A CA 1
ATOM 2202 C C . VAL A 1 279 ? -27.140 -9.218 14.993 1.00 43.59 279 VAL A C 1
ATOM 2204 O O . VAL A 1 279 ? -26.599 -9.086 13.898 1.00 43.59 279 VAL A O 1
ATOM 2207 N N . ARG A 1 280 ? -26.883 -10.250 15.815 1.00 42.84 280 ARG A N 1
ATOM 2208 C CA . ARG A 1 280 ? -26.268 -11.532 15.428 1.00 42.84 280 ARG A CA 1
ATOM 2209 C C . ARG A 1 280 ? -26.655 -11.899 13.988 1.00 42.84 280 ARG A C 1
ATOM 2211 O O . ARG A 1 280 ? -27.815 -12.223 13.748 1.00 42.84 280 ARG A O 1
ATOM 2218 N N . ARG A 1 281 ? -25.706 -11.913 13.051 1.00 30.62 281 ARG A N 1
ATOM 2219 C CA . ARG A 1 281 ? -25.894 -12.733 11.848 1.00 30.62 281 ARG A CA 1
ATOM 2220 C C . ARG A 1 281 ? -25.594 -14.197 12.213 1.00 30.62 281 ARG A C 1
ATOM 2222 O O . ARG A 1 281 ? -24.651 -14.403 12.979 1.00 30.62 281 ARG A O 1
ATOM 2229 N N . PRO A 1 282 ? -26.443 -15.144 11.771 1.00 36.03 282 PRO A N 1
ATOM 2230 C CA . PRO A 1 282 ? -26.324 -16.569 12.079 1.00 36.03 282 PRO A CA 1
ATOM 2231 C C . PRO A 1 282 ? -25.007 -17.173 11.588 1.00 36.03 282 PRO A C 1
ATOM 2233 O O . PRO A 1 282 ? -24.445 -16.644 10.601 1.00 36.03 282 PRO A O 1
#

Sequence (282 aa):
MSAAAATQTRTASLDRGGCPARRHGTRSARLHYRCECPDAIAKSRRYERLEAAGRGHLDPDIDHRVNRLGSVRRVRALCALGFPVAELDVMLRELGVKSGVHFLYSRGRRRVYQSTARVVDVLYQQLRHTRPAGVRRRHAREHWHTPDEWDLVDIDDPNADPCTVLQRDNVFKPRVSADAYTADGRLVLCRTHPRPVLWDGDTAREARQAIAVCAQCPIIRDCLRTALLNGEEHGVWGGLSAPQRQQVRQQLQNQLSGRAMAGSAELRRVLDTFAPQEVRRP